Protein AF-A0A6J6K436-F1 (afdb_monomer_lite)

Secondary structure (DSSP, 8-state):
-HHHHHHHHHHHHHHHHHHHHHHHH-TT-HHHHHHHHHHHHHHHHHHHHHHHHHHHHHHHHHHTTTT----HHHHIIIIIHHHHHHHHHHHHHHIIIIIS-S----------PPPPHHHHHHHHHHHHHHHHHHHHHHHHHHHHHHH--S-HHHHHHHHHHHHHHHHHHHHHHHHHHHHS--SS-S-TTHHHHHHHHHHHHHHHHHHHHHHHHHHHHHHHHHHHHHTTEEEPPPPTT-SSS--PPPEEEPPPPHHHIIIIIHHHHHHHHHHHHHHHHHHHHHH-----S-S--

pLDDT: mean 78.24, std 15.48, range [33.84, 97.69]

Structure (mmCIF, N/CA/C/O backbone):
data_AF-A0A6J6K436-F1
#
_entry.id   AF-A0A6J6K436-F1
#
loop_
_atom_site.group_PDB
_atom_site.id
_atom_site.type_symbol
_atom_site.label_atom_id
_atom_site.label_alt_id
_atom_site.label_comp_id
_atom_site.label_asym_id
_atom_site.label_entity_id
_atom_site.label_seq_id
_atom_site.pdbx_PDB_ins_code
_atom_site.Cartn_x
_atom_site.Cartn_y
_atom_site.Cartn_z
_atom_site.occupancy
_atom_site.B_iso_or_equiv
_atom_site.auth_seq_id
_atom_site.auth_comp_id
_atom_site.auth_asym_id
_atom_site.auth_atom_id
_atom_site.pdbx_PDB_model_num
ATOM 1 N N . MET A 1 1 ? 8.847 14.853 3.306 1.00 78.81 1 MET A N 1
ATOM 2 C CA . MET A 1 1 ? 8.588 14.246 4.636 1.00 78.81 1 MET A CA 1
ATOM 3 C C . MET A 1 1 ? 7.866 15.152 5.612 1.00 78.81 1 MET A C 1
ATOM 5 O O . MET A 1 1 ? 6.829 14.739 6.109 1.00 78.81 1 MET A O 1
ATOM 9 N N . ILE A 1 2 ? 8.361 16.366 5.870 1.00 86.38 2 ILE A N 1
ATOM 10 C CA . ILE A 1 2 ? 7.823 17.246 6.924 1.00 86.38 2 ILE A CA 1
ATOM 11 C C . ILE A 1 2 ? 6.313 17.497 6.776 1.00 86.38 2 ILE A C 1
ATOM 13 O O . ILE A 1 2 ? 5.582 17.342 7.746 1.00 86.38 2 ILE A O 1
ATOM 17 N N . GLY A 1 3 ? 5.822 17.781 5.563 1.00 87.50 3 GLY A N 1
ATOM 18 C CA . GLY A 1 3 ? 4.385 17.990 5.330 1.00 87.50 3 GLY A CA 1
ATOM 19 C C . GLY A 1 3 ? 3.515 16.760 5.632 1.00 87.50 3 GLY A C 1
ATOM 20 O O . GLY A 1 3 ? 2.456 16.891 6.239 1.00 87.50 3 GLY A O 1
ATOM 21 N N . ILE A 1 4 ? 3.989 15.559 5.281 1.00 87.88 4 ILE A N 1
ATOM 22 C CA . ILE A 1 4 ? 3.292 14.295 5.581 1.00 87.88 4 ILE A CA 1
ATOM 23 C C . ILE A 1 4 ? 3.262 14.060 7.095 1.00 87.88 4 ILE A C 1
ATOM 25 O O . ILE A 1 4 ? 2.215 13.723 7.643 1.00 87.88 4 ILE A O 1
ATOM 29 N N . ALA A 1 5 ? 4.388 14.292 7.777 1.00 86.88 5 ALA A N 1
ATOM 30 C CA . ALA A 1 5 ? 4.482 14.177 9.229 1.00 86.88 5 ALA A CA 1
ATOM 31 C C . ALA A 1 5 ? 3.538 15.150 9.940 1.00 86.88 5 ALA A C 1
ATOM 33 O O . ALA A 1 5 ? 2.745 14.728 10.778 1.00 86.88 5 ALA A O 1
ATOM 34 N N . ALA A 1 6 ? 3.564 16.428 9.556 1.00 90.31 6 ALA A N 1
ATOM 35 C CA . ALA A 1 6 ? 2.679 17.445 10.105 1.00 90.31 6 ALA A CA 1
ATOM 36 C C . ALA A 1 6 ? 1.205 17.071 9.894 1.00 90.31 6 ALA A C 1
ATOM 38 O O . ALA A 1 6 ? 0.446 17.011 10.858 1.00 90.31 6 ALA A O 1
ATOM 39 N N . GLY A 1 7 ? 0.807 16.734 8.663 1.00 89.25 7 GLY A N 1
ATOM 40 C CA . GLY A 1 7 ? -0.572 16.354 8.347 1.00 89.25 7 GLY A CA 1
ATOM 41 C C . GLY A 1 7 ? -1.057 15.127 9.126 1.00 89.25 7 GLY A C 1
ATOM 42 O O . GLY A 1 7 ? -2.169 15.135 9.661 1.00 89.25 7 GLY A O 1
ATOM 43 N N . ALA A 1 8 ? -0.219 14.094 9.252 1.00 87.88 8 ALA A N 1
ATOM 44 C CA . ALA A 1 8 ? -0.555 12.885 10.001 1.00 87.88 8 ALA A CA 1
ATOM 45 C C . ALA A 1 8 ? -0.671 13.152 11.512 1.00 87.88 8 ALA A C 1
ATOM 47 O O . ALA A 1 8 ? -1.621 12.689 12.146 1.00 87.88 8 ALA A O 1
ATOM 48 N N . ILE A 1 9 ? 0.245 13.941 12.084 1.00 89.94 9 ILE A N 1
ATOM 49 C CA . ILE A 1 9 ? 0.220 14.314 13.504 1.00 89.94 9 ILE A CA 1
ATOM 50 C C . ILE A 1 9 ? -0.999 15.187 13.806 1.00 89.94 9 ILE A C 1
ATOM 52 O O . ILE A 1 9 ? -1.735 14.885 14.742 1.00 89.94 9 ILE A O 1
ATOM 56 N N . PHE A 1 10 ? -1.274 16.223 13.010 1.00 92.25 10 PHE A N 1
ATOM 57 C CA . PHE A 1 10 ? -2.455 17.066 13.219 1.00 92.25 10 PHE A CA 1
ATOM 58 C C . PHE A 1 10 ? -3.757 16.277 13.077 1.00 92.25 10 PHE A C 1
ATOM 60 O O . PHE A 1 10 ? -4.673 16.471 13.875 1.00 92.25 10 PHE A O 1
ATOM 67 N N . SER A 1 11 ? -3.823 15.331 12.136 1.00 90.81 11 SER A N 1
ATOM 68 C CA . SER A 1 11 ? -4.974 14.429 12.009 1.00 90.81 11 SER A CA 1
ATOM 69 C C . SER A 1 11 ? -5.143 13.537 13.243 1.00 90.81 11 SER A C 1
ATOM 71 O O . SER A 1 11 ? -6.264 13.361 13.717 1.00 90.81 11 SER A O 1
ATOM 73 N N . LEU A 1 12 ? -4.045 13.027 13.813 1.00 88.62 12 LEU A N 1
ATOM 74 C CA . LEU A 1 12 ? -4.057 12.251 15.057 1.00 88.62 12 LEU A CA 1
ATOM 75 C C . LEU A 1 12 ? -4.514 13.101 16.255 1.00 88.62 12 LEU A C 1
ATOM 77 O O . LEU A 1 12 ? -5.329 12.650 17.060 1.00 88.62 12 LEU A O 1
ATOM 81 N N . VAL A 1 13 ? -4.032 14.342 16.372 1.00 89.81 13 VAL A N 1
ATOM 82 C CA . VAL A 1 13 ? -4.486 15.276 17.417 1.00 89.81 13 VAL A CA 1
ATOM 83 C C . VAL A 1 13 ? -5.976 15.575 17.255 1.00 89.81 13 VAL A C 1
ATOM 85 O O . VAL A 1 13 ? -6.732 15.446 18.217 1.00 89.81 13 VAL A O 1
ATOM 88 N N . GLY A 1 14 ? -6.424 15.891 16.038 1.00 88.38 14 GLY A N 1
ATOM 89 C CA . GLY A 1 14 ? -7.837 16.110 15.728 1.00 88.38 14 GLY A CA 1
ATOM 90 C C . GLY A 1 14 ? -8.704 14.895 16.061 1.00 88.38 14 GLY A C 1
ATOM 91 O O . GLY A 1 14 ? -9.792 15.043 16.612 1.00 88.38 14 GLY A O 1
ATOM 92 N N . GLN A 1 15 ? -8.198 13.684 15.818 1.00 89.38 15 GLN A N 1
ATOM 93 C CA . GLN A 1 15 ? -8.876 12.439 16.177 1.00 89.38 15 GLN A CA 1
ATOM 94 C C . GLN A 1 15 ? -9.044 12.312 17.695 1.00 89.38 15 GLN A C 1
ATOM 96 O O . GLN A 1 15 ? -10.142 12.008 18.160 1.00 89.38 15 GLN A O 1
ATOM 101 N N . ARG A 1 16 ? -7.994 12.590 18.477 1.00 87.12 16 ARG A N 1
ATOM 102 C CA . ARG A 1 16 ? -8.051 12.560 19.950 1.00 87.12 16 ARG A CA 1
ATOM 103 C C . ARG A 1 16 ? -9.039 13.584 20.508 1.00 87.12 16 ARG A C 1
ATOM 105 O O . ARG A 1 16 ? -9.838 13.248 21.379 1.00 87.12 16 ARG A O 1
ATOM 112 N N . LEU A 1 17 ? -9.036 14.803 19.969 1.00 87.38 17 LEU A N 1
ATOM 113 C CA . LEU A 1 17 ? -9.991 15.850 20.349 1.00 87.38 17 LEU A CA 1
ATOM 114 C C . LEU A 1 17 ? -11.432 15.455 20.002 1.00 87.38 17 LEU A C 1
ATOM 116 O O . LEU A 1 17 ? -12.335 15.609 20.823 1.00 87.38 17 LEU A O 1
ATOM 120 N N . ALA A 1 18 ? -11.651 14.876 18.819 1.00 85.88 18 ALA A N 1
ATOM 121 C CA . ALA A 1 18 ? -12.966 14.401 18.407 1.00 85.88 18 ALA A CA 1
ATOM 122 C C . ALA A 1 18 ? -13.481 13.275 19.318 1.00 85.88 18 ALA A C 1
ATOM 124 O O . ALA A 1 18 ? -14.657 13.281 19.679 1.00 85.88 18 ALA A O 1
ATOM 125 N N . ILE A 1 19 ? -12.616 12.342 19.733 1.00 83.31 19 ILE A N 1
ATOM 126 C CA . ILE A 1 19 ? -12.962 11.287 20.700 1.00 83.31 19 ILE A CA 1
ATOM 127 C C . ILE A 1 19 ? -13.390 11.906 22.029 1.00 83.31 19 ILE A C 1
ATOM 129 O O . ILE A 1 19 ? -14.484 11.605 22.504 1.00 83.31 19 ILE A O 1
ATOM 133 N N . ARG A 1 20 ? -12.584 12.820 22.580 1.00 84.69 20 ARG A N 1
ATOM 134 C CA . ARG A 1 20 ? -12.916 13.535 23.819 1.00 84.69 20 ARG A CA 1
ATOM 135 C C . ARG A 1 20 ? -14.281 14.220 23.723 1.00 84.69 20 ARG A C 1
ATOM 137 O O . ARG A 1 20 ? -15.126 14.022 24.589 1.00 84.69 20 ARG A O 1
ATOM 144 N N . SER A 1 21 ? -14.554 14.894 22.606 1.00 83.44 21 SER A N 1
ATOM 145 C CA . SER A 1 21 ? -15.857 15.527 22.373 1.00 83.44 21 SER A CA 1
ATOM 146 C C . SER A 1 21 ? -17.023 14.530 22.305 1.00 83.44 21 SER A C 1
ATOM 148 O O . SER A 1 21 ? -18.146 14.887 22.644 1.00 83.44 21 SER A O 1
ATOM 150 N N . ARG A 1 22 ? -16.804 13.273 21.879 1.00 81.69 22 ARG A N 1
ATOM 151 C CA . ARG A 1 22 ? -17.860 12.241 21.891 1.00 81.69 22 ARG A CA 1
ATOM 152 C C . ARG A 1 22 ? -18.171 11.754 23.299 1.00 81.69 22 ARG A C 1
ATOM 154 O O . ARG A 1 22 ? -19.330 11.449 23.559 1.00 81.69 22 ARG A O 1
ATOM 161 N N . HIS A 1 23 ? -17.166 11.684 24.169 1.00 80.88 23 HIS A N 1
ATOM 162 C CA . HIS A 1 23 ? -17.377 11.368 25.580 1.00 80.88 23 HIS A CA 1
ATOM 163 C C . HIS A 1 23 ? -18.125 12.499 26.293 1.00 80.88 23 HIS A C 1
ATOM 165 O O . HIS A 1 23 ? -19.049 12.223 27.048 1.00 80.88 23 HIS A O 1
ATOM 171 N N . GLU A 1 24 ? -17.785 13.756 25.999 1.00 84.25 24 GLU A N 1
ATOM 172 C CA . GLU A 1 24 ? -18.401 14.930 26.635 1.00 84.25 24 GLU A CA 1
ATOM 173 C C . GLU A 1 24 ? -19.827 15.223 26.116 1.00 84.25 24 GLU A C 1
ATOM 175 O O . GLU A 1 24 ? -20.714 15.534 26.903 1.00 84.25 24 GLU A O 1
ATOM 180 N N . LEU A 1 25 ? -20.081 15.101 24.805 1.00 81.62 25 LEU A N 1
ATOM 181 C CA . LEU A 1 25 ? -21.366 15.463 24.169 1.00 81.62 25 LEU A CA 1
ATOM 182 C C . LEU A 1 25 ? -22.327 14.274 23.967 1.00 81.62 25 LEU A C 1
ATOM 184 O O . LEU A 1 25 ? -23.448 14.453 23.488 1.00 81.62 25 LEU A O 1
ATOM 188 N N . GLY A 1 26 ? -21.883 13.053 24.269 1.00 75.75 26 GLY A N 1
ATOM 189 C CA . GLY A 1 26 ? -22.648 11.818 24.088 1.00 75.75 26 GLY A CA 1
ATOM 190 C C . GLY A 1 26 ? -22.643 11.240 22.660 1.00 75.75 26 GLY A C 1
ATOM 191 O O . GLY A 1 26 ? -22.437 11.918 21.646 1.00 75.75 26 GLY A O 1
ATOM 192 N N . GLU A 1 27 ? -22.913 9.932 22.555 1.00 71.31 27 GLU A N 1
ATOM 193 C CA . GLU A 1 27 ? -22.795 9.156 21.305 1.00 71.31 27 GLU A CA 1
ATOM 194 C C . GLU A 1 27 ? -23.821 9.521 20.212 1.00 71.31 27 GLU A C 1
ATOM 196 O O . GLU A 1 27 ? -23.623 9.224 19.019 1.00 71.31 27 GLU A O 1
ATOM 201 N N . GLY A 1 28 ? -24.913 10.182 20.594 1.00 76.06 28 GLY A N 1
ATOM 202 C CA . GLY A 1 28 ? -25.954 10.664 19.686 1.00 76.06 28 GLY A CA 1
ATOM 203 C C . GLY A 1 28 ? -25.576 11.941 18.930 1.00 76.06 28 GLY A C 1
ATOM 204 O O . GLY A 1 28 ? -26.162 12.223 17.884 1.00 76.06 28 GLY A O 1
ATOM 205 N N . HIS A 1 29 ? -24.573 12.691 19.400 1.00 83.94 29 HIS A N 1
ATOM 206 C CA . HIS A 1 29 ? -24.255 14.006 18.850 1.00 83.94 29 HIS A CA 1
ATOM 207 C C . HIS A 1 29 ? -23.686 13.903 17.421 1.00 83.94 29 HIS A C 1
ATOM 209 O O . HIS A 1 29 ? -22.661 13.256 17.164 1.00 83.94 29 HIS A O 1
ATOM 215 N N . LYS A 1 30 ? -24.385 14.520 16.456 1.00 86.69 30 LYS A N 1
ATOM 216 C CA . LYS A 1 30 ? -24.099 14.383 15.015 1.00 86.69 30 LYS A CA 1
ATOM 217 C C . LYS A 1 30 ? -22.768 15.025 14.624 1.00 86.69 30 LYS A C 1
ATOM 219 O O . LYS A 1 30 ? -22.005 14.421 13.872 1.00 86.69 30 LYS A O 1
ATOM 224 N N . LEU A 1 31 ? -22.461 16.201 15.173 1.00 85.69 31 LEU A N 1
ATOM 225 C CA . LEU A 1 31 ? -21.228 16.928 14.858 1.00 85.69 31 LEU A CA 1
ATOM 226 C C . LEU A 1 31 ? -19.986 16.188 15.372 1.00 85.69 31 LEU A C 1
ATOM 228 O O . LEU A 1 31 ? -19.017 16.039 14.636 1.00 85.69 31 LEU A O 1
ATOM 232 N N . SER A 1 32 ? -20.040 15.636 16.590 1.00 83.00 32 SER A N 1
ATOM 233 C CA . SER A 1 32 ? -18.911 14.885 17.164 1.00 83.00 32 SER A CA 1
ATOM 234 C C . SER A 1 32 ? -18.654 13.583 16.392 1.00 83.00 32 SER A C 1
ATOM 236 O O . SER A 1 32 ? -17.511 13.176 16.186 1.00 83.00 32 SER A O 1
ATOM 238 N N . ARG A 1 33 ? -19.720 12.955 15.868 1.00 82.81 33 ARG A N 1
ATOM 239 C CA . ARG A 1 33 ? -19.620 11.811 14.947 1.00 82.81 33 ARG A CA 1
ATOM 240 C C . ARG A 1 33 ? -18.933 12.185 13.637 1.00 82.81 33 ARG A C 1
ATOM 242 O O . ARG A 1 33 ? -18.080 11.434 13.168 1.00 82.81 33 ARG A O 1
ATOM 249 N N . ALA A 1 34 ? -19.342 13.299 13.034 1.00 86.81 34 ALA A N 1
ATOM 250 C CA . ALA A 1 34 ? -18.788 13.775 11.773 1.00 86.81 34 ALA A CA 1
ATOM 251 C C . ALA A 1 34 ? -17.308 14.149 11.930 1.00 86.81 34 ALA A C 1
ATOM 253 O O . ALA A 1 34 ? -16.483 13.664 11.159 1.00 86.81 34 ALA A O 1
ATOM 254 N N . ALA A 1 35 ? -16.965 14.895 12.985 1.00 87.31 35 ALA A N 1
ATOM 255 C CA . ALA A 1 35 ? -15.590 15.260 13.319 1.00 87.31 35 ALA A CA 1
ATOM 256 C C . ALA A 1 35 ? -14.694 14.025 13.494 1.00 87.31 35 ALA A C 1
ATOM 258 O O . ALA A 1 35 ? -13.613 13.962 12.915 1.00 87.31 35 ALA A O 1
ATOM 259 N N . LEU A 1 36 ? -15.168 12.995 14.207 1.00 86.00 36 LEU A N 1
ATOM 260 C CA . LEU A 1 36 ? -14.415 11.750 14.376 1.00 86.00 36 LEU A CA 1
ATOM 261 C C . LEU A 1 36 ? -14.189 11.018 13.046 1.00 86.00 36 LEU A C 1
ATOM 263 O O . LEU A 1 36 ? -13.093 10.526 12.790 1.00 86.00 36 LEU A O 1
ATOM 267 N N . ARG A 1 37 ? -15.211 10.934 12.185 1.00 86.81 37 ARG A N 1
ATOM 268 C CA . ARG A 1 37 ? -15.077 10.305 10.859 1.00 86.81 37 ARG A CA 1
ATOM 269 C C . ARG A 1 37 ? -14.095 11.065 9.972 1.00 86.81 37 ARG A C 1
ATOM 271 O O . ARG A 1 37 ? -13.284 10.430 9.307 1.00 86.81 37 ARG A O 1
ATOM 278 N N . PHE A 1 38 ? -14.150 12.392 9.996 1.00 88.69 38 PHE A N 1
ATOM 279 C CA . PHE A 1 38 ? -13.246 13.242 9.229 1.00 88.69 38 PHE A CA 1
ATOM 280 C C . PHE A 1 38 ? -11.802 13.134 9.726 1.00 88.69 38 PHE A C 1
ATOM 282 O O . PHE A 1 38 ? -10.889 12.943 8.930 1.00 88.69 38 PHE A O 1
ATOM 289 N N . ALA A 1 39 ? -11.587 13.146 11.042 1.00 89.06 39 ALA A N 1
ATOM 290 C CA . ALA A 1 39 ? -10.261 12.949 11.614 1.00 89.06 39 ALA A CA 1
ATOM 291 C C . ALA A 1 39 ? -9.699 11.550 11.310 1.00 89.06 39 ALA A C 1
ATOM 293 O O . ALA A 1 39 ? -8.535 11.423 10.938 1.00 89.06 39 ALA A O 1
ATOM 294 N N . ASN A 1 40 ? -10.533 10.503 11.380 1.00 86.19 40 ASN A N 1
ATOM 295 C CA . ASN A 1 40 ? -10.144 9.155 10.952 1.00 86.19 40 ASN A CA 1
ATOM 296 C C . ASN A 1 40 ? -9.727 9.130 9.476 1.00 86.19 40 ASN A C 1
ATOM 298 O O . ASN A 1 40 ? -8.727 8.500 9.144 1.00 86.19 40 ASN A O 1
ATOM 302 N N . LEU A 1 41 ? -10.470 9.812 8.600 1.00 88.19 41 LEU A N 1
ATOM 303 C CA . LEU A 1 41 ? -10.110 9.940 7.189 1.00 88.19 41 LEU A CA 1
ATOM 304 C C . LEU A 1 41 ? -8.758 10.646 7.026 1.00 88.19 41 LEU A C 1
ATOM 306 O O . LEU A 1 41 ? -7.907 10.144 6.300 1.00 88.19 41 LEU A O 1
ATOM 310 N N . GLY A 1 42 ? -8.528 11.753 7.738 1.00 89.06 42 GLY A N 1
ATOM 311 C CA . GLY A 1 42 ? -7.248 12.467 7.727 1.00 89.06 42 GLY A CA 1
ATOM 312 C C . GLY A 1 42 ? -6.073 11.582 8.152 1.00 89.06 42 GLY A C 1
ATOM 313 O O . GLY A 1 42 ? -5.043 11.557 7.479 1.00 89.06 42 GLY A O 1
ATOM 314 N N . VAL A 1 43 ? -6.250 10.774 9.204 1.00 88.94 43 VAL A N 1
ATOM 315 C CA . VAL A 1 43 ? -5.246 9.788 9.637 1.00 88.94 43 VAL A CA 1
ATOM 316 C C . VAL A 1 43 ? -4.970 8.770 8.530 1.00 88.94 43 VAL A C 1
ATOM 318 O O . VAL A 1 43 ? -3.811 8.512 8.218 1.00 88.94 43 VAL A O 1
ATOM 321 N N . VAL A 1 44 ? -6.012 8.218 7.902 1.00 88.56 44 VAL A N 1
ATOM 322 C CA . VAL A 1 44 ? -5.863 7.250 6.801 1.00 88.56 44 VAL A CA 1
ATOM 323 C C . VAL A 1 44 ? -5.127 7.869 5.612 1.00 88.56 44 VAL A C 1
ATOM 325 O O . VAL A 1 44 ? -4.205 7.250 5.088 1.00 88.56 44 VAL A O 1
ATOM 328 N N . ILE A 1 45 ? -5.470 9.098 5.218 1.00 89.69 45 ILE A N 1
ATOM 329 C CA . ILE A 1 45 ? -4.783 9.822 4.137 1.00 89.69 45 ILE A CA 1
ATOM 330 C C . ILE A 1 45 ? -3.307 10.040 4.489 1.00 89.69 45 ILE A C 1
ATOM 332 O O . ILE A 1 45 ? -2.438 9.795 3.654 1.00 89.69 45 ILE A O 1
ATOM 336 N N . GLY A 1 46 ? -3.008 10.439 5.728 1.00 88.75 46 GLY A N 1
ATOM 337 C CA . GLY A 1 46 ? -1.634 10.587 6.210 1.00 88.75 46 GLY A CA 1
ATOM 338 C C . GLY A 1 46 ? -0.841 9.278 6.151 1.00 88.75 46 GLY A C 1
ATOM 339 O O . GLY A 1 46 ? 0.311 9.279 5.717 1.00 88.75 46 GLY A O 1
ATOM 340 N N . LEU A 1 47 ? -1.464 8.154 6.519 1.00 90.12 47 LEU A N 1
ATOM 341 C CA . LEU A 1 47 ? -0.857 6.823 6.424 1.00 90.12 47 LEU A CA 1
ATOM 342 C C . LEU A 1 47 ? -0.589 6.413 4.972 1.00 90.12 47 LEU A C 1
ATOM 344 O O . LEU A 1 47 ? 0.503 5.928 4.681 1.00 90.12 47 LEU A O 1
ATOM 348 N N . ILE A 1 48 ? -1.537 6.649 4.058 1.00 88.81 48 ILE A N 1
ATOM 349 C CA . ILE A 1 48 ? -1.349 6.397 2.620 1.00 88.81 48 ILE A CA 1
ATOM 350 C C . ILE A 1 48 ? -0.184 7.237 2.089 1.00 88.81 48 ILE A C 1
ATOM 352 O O . ILE A 1 48 ? 0.724 6.698 1.463 1.00 88.81 48 ILE A O 1
ATOM 356 N N . ALA A 1 49 ? -0.170 8.543 2.369 1.00 88.75 49 ALA A N 1
ATOM 357 C CA . ALA A 1 49 ? 0.883 9.443 1.905 1.00 88.75 49 ALA A CA 1
ATOM 358 C C . ALA A 1 49 ? 2.266 9.044 2.449 1.00 88.75 49 ALA A C 1
ATOM 360 O O . ALA A 1 49 ? 3.250 9.052 1.708 1.00 88.75 49 ALA A O 1
ATOM 361 N N . GLY A 1 50 ? 2.344 8.652 3.725 1.00 87.31 50 GLY A N 1
ATOM 362 C CA . GLY A 1 50 ? 3.572 8.143 4.339 1.00 87.31 50 GLY A CA 1
ATOM 363 C C . GLY A 1 50 ? 4.062 6.847 3.697 1.00 87.31 50 GLY A C 1
ATOM 364 O O . GLY A 1 50 ? 5.244 6.744 3.366 1.00 87.31 50 GLY A O 1
ATOM 365 N N . ALA A 1 51 ? 3.160 5.891 3.462 1.00 87.62 51 ALA A N 1
ATOM 366 C CA . ALA A 1 51 ? 3.488 4.626 2.810 1.00 87.62 51 ALA A CA 1
ATOM 367 C C . ALA A 1 51 ? 3.976 4.832 1.366 1.00 87.62 51 ALA A C 1
ATOM 369 O O . ALA A 1 51 ? 5.010 4.286 0.984 1.00 87.62 51 ALA A O 1
ATOM 370 N N . LEU A 1 52 ? 3.286 5.673 0.589 1.00 87.62 52 LEU A N 1
ATOM 371 C CA . LEU A 1 52 ? 3.682 6.016 -0.780 1.00 87.62 52 LEU A CA 1
ATOM 372 C C . LEU A 1 52 ? 5.041 6.700 -0.831 1.00 87.62 52 LEU A C 1
ATOM 374 O O . LEU A 1 52 ? 5.853 6.376 -1.691 1.00 87.62 52 LEU A O 1
ATOM 378 N N . PHE A 1 53 ? 5.319 7.614 0.100 1.00 88.06 53 PHE A N 1
ATOM 379 C CA . PHE A 1 53 ? 6.634 8.233 0.166 1.00 88.06 53 PHE A CA 1
ATOM 380 C C . PHE A 1 53 ? 7.725 7.201 0.467 1.00 88.06 53 PHE A C 1
ATOM 382 O O . PHE A 1 53 ? 8.746 7.194 -0.216 1.00 88.06 53 PHE A O 1
ATOM 389 N N . ALA A 1 54 ? 7.527 6.331 1.463 1.00 84.81 54 ALA A N 1
ATOM 390 C CA . ALA A 1 54 ? 8.520 5.321 1.827 1.00 84.81 54 ALA A CA 1
ATOM 391 C C . ALA A 1 54 ? 8.823 4.384 0.646 1.00 84.81 54 ALA A C 1
ATOM 393 O O . ALA A 1 54 ? 9.987 4.162 0.316 1.00 84.81 54 ALA A O 1
ATOM 394 N N . ILE A 1 55 ? 7.779 3.904 -0.035 1.00 81.19 55 ILE A N 1
ATOM 395 C CA . ILE A 1 55 ? 7.908 3.019 -1.198 1.00 81.19 55 ILE A C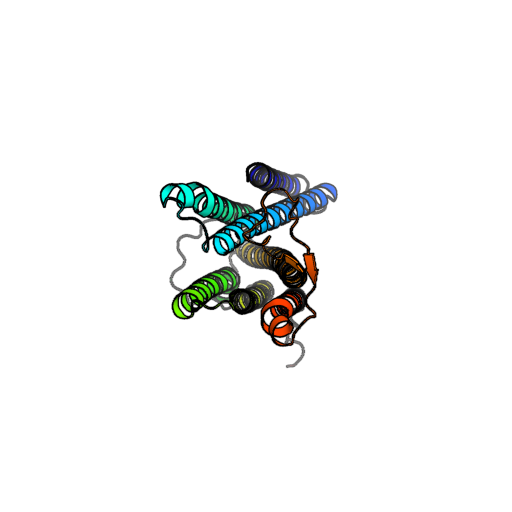A 1
ATOM 396 C C . ILE A 1 55 ? 8.521 3.751 -2.387 1.00 81.19 55 ILE A C 1
ATOM 398 O O . ILE A 1 55 ? 9.407 3.203 -3.029 1.00 81.19 55 ILE A O 1
ATOM 402 N N . GLY A 1 56 ? 8.117 4.992 -2.661 1.00 81.75 56 GLY A N 1
ATOM 403 C CA . GLY A 1 56 ? 8.697 5.793 -3.739 1.00 81.75 56 GLY A CA 1
ATOM 404 C C . GLY A 1 56 ? 10.198 6.024 -3.551 1.00 81.75 56 GLY A C 1
ATOM 405 O O . GLY A 1 56 ? 10.963 5.870 -4.497 1.00 81.75 56 GLY A O 1
ATOM 406 N N . ASN A 1 57 ? 10.641 6.308 -2.320 1.00 81.06 57 ASN A N 1
ATOM 407 C CA . ASN A 1 57 ? 12.070 6.436 -2.012 1.00 81.06 57 ASN A CA 1
ATOM 408 C C . ASN A 1 57 ? 12.798 5.093 -2.135 1.00 81.06 57 ASN A C 1
ATOM 410 O O . ASN A 1 57 ? 13.907 5.052 -2.659 1.00 81.06 57 ASN A O 1
ATOM 414 N N . PHE A 1 58 ? 12.174 3.996 -1.697 1.00 75.12 58 PHE A N 1
ATOM 415 C CA . PHE A 1 58 ? 12.741 2.658 -1.852 1.00 75.12 58 PHE A CA 1
ATOM 416 C C . PHE A 1 58 ? 12.901 2.272 -3.328 1.00 75.12 58 PHE A C 1
ATOM 418 O O . PHE A 1 58 ? 13.992 1.887 -3.734 1.00 75.12 58 PHE A O 1
ATOM 425 N N . LEU A 1 59 ? 11.847 2.412 -4.138 1.00 74.62 59 LEU A N 1
ATOM 426 C CA . LEU A 1 59 ? 11.859 2.100 -5.570 1.00 74.62 59 LEU A CA 1
ATOM 427 C C . LEU A 1 59 ? 12.852 2.979 -6.330 1.00 74.62 59 LEU A C 1
ATOM 429 O O . LEU A 1 59 ? 13.639 2.460 -7.116 1.00 74.62 59 LEU A O 1
ATOM 433 N N . GLY A 1 60 ? 12.859 4.288 -6.062 1.00 71.50 60 GLY A N 1
ATOM 434 C CA . GLY A 1 60 ? 13.800 5.218 -6.685 1.00 71.50 60 GLY A CA 1
ATOM 435 C C . GLY A 1 60 ? 15.252 4.882 -6.353 1.00 71.50 60 GLY A C 1
ATOM 436 O O . GLY A 1 60 ? 16.104 4.876 -7.238 1.00 71.50 60 GLY A O 1
ATOM 437 N N . ALA A 1 61 ? 15.536 4.527 -5.097 1.00 66.06 61 ALA A N 1
ATOM 438 C CA . ALA A 1 61 ? 16.860 4.061 -4.716 1.00 66.06 61 ALA A CA 1
ATOM 439 C C . ALA A 1 61 ? 17.229 2.759 -5.426 1.00 66.06 61 ALA A C 1
ATOM 441 O O . ALA A 1 61 ? 18.325 2.669 -5.967 1.00 66.06 61 ALA A O 1
ATOM 442 N N . PHE A 1 62 ? 16.309 1.790 -5.465 1.00 60.72 62 PHE A N 1
ATOM 443 C CA . PHE A 1 62 ? 16.499 0.491 -6.109 1.00 60.72 62 PHE A CA 1
ATOM 444 C C . PHE A 1 62 ? 16.830 0.625 -7.602 1.00 60.72 62 PHE A C 1
ATOM 446 O O . PHE A 1 62 ? 17.748 -0.028 -8.087 1.00 60.72 62 PHE A O 1
ATOM 453 N N . ASN A 1 63 ? 16.143 1.526 -8.309 1.00 62.50 63 ASN A N 1
ATOM 454 C CA . ASN A 1 63 ? 16.348 1.760 -9.741 1.00 62.50 63 ASN A CA 1
ATOM 455 C C . ASN A 1 63 ? 17.670 2.492 -10.054 1.00 62.50 63 ASN A C 1
ATOM 457 O O . ASN A 1 63 ? 18.221 2.338 -11.139 1.00 62.50 63 ASN A O 1
ATOM 461 N N . ASN A 1 64 ? 18.208 3.254 -9.094 1.00 57.94 64 ASN A N 1
ATOM 462 C CA . ASN A 1 64 ? 19.469 3.995 -9.229 1.00 57.94 64 ASN A CA 1
ATOM 463 C C . ASN A 1 64 ? 20.725 3.189 -8.831 1.00 57.94 64 ASN A C 1
ATOM 465 O O . ASN A 1 64 ? 21.842 3.690 -8.983 1.00 57.94 64 ASN A O 1
ATOM 469 N N . PHE A 1 65 ? 20.590 1.946 -8.346 1.00 50.56 65 PHE A N 1
ATOM 470 C CA . PHE A 1 65 ? 21.737 1.110 -7.941 1.00 50.56 65 PHE A CA 1
ATOM 471 C C . PHE A 1 65 ? 22.701 0.758 -9.087 1.00 50.56 65 PHE A C 1
ATOM 473 O O . PHE A 1 65 ? 23.821 0.321 -8.823 1.00 50.56 65 PHE A O 1
ATOM 480 N N . SER A 1 66 ? 22.293 0.938 -10.343 1.00 47.75 66 SER A N 1
ATOM 481 C CA . SER A 1 66 ? 23.027 0.489 -11.529 1.00 47.75 66 SER A CA 1
ATOM 482 C C . SER A 1 66 ? 24.077 1.475 -12.068 1.00 47.75 66 SER A C 1
ATOM 484 O O . SER A 1 66 ? 24.819 1.094 -12.970 1.00 47.75 66 SER A O 1
ATOM 486 N N . GLY A 1 67 ? 24.196 2.707 -11.542 1.00 49.50 67 GLY A N 1
ATOM 487 C CA . GLY A 1 67 ? 24.971 3.756 -12.238 1.00 49.50 67 GLY A CA 1
ATOM 488 C C . GLY A 1 67 ? 25.964 4.604 -11.438 1.00 49.50 67 GLY A C 1
ATOM 489 O O . GLY A 1 67 ? 26.903 5.131 -12.031 1.00 49.50 67 GLY A O 1
ATOM 490 N N . VAL A 1 68 ? 25.815 4.761 -10.118 1.00 51.69 68 VAL A N 1
ATOM 491 C CA . VAL A 1 68 ? 26.618 5.742 -9.360 1.00 51.69 68 VAL A CA 1
ATOM 492 C C . VAL A 1 68 ? 27.309 5.081 -8.171 1.00 51.69 68 VAL A C 1
ATOM 494 O O . VAL A 1 68 ? 26.664 4.509 -7.295 1.00 51.69 68 VAL A O 1
ATOM 497 N N . LYS A 1 69 ? 28.643 5.196 -8.109 1.00 52.47 69 LYS A N 1
ATOM 498 C CA . LYS A 1 69 ? 29.441 4.884 -6.911 1.00 52.47 69 LYS A CA 1
ATOM 499 C C . LYS A 1 69 ? 29.179 5.944 -5.830 1.00 52.47 69 LYS A C 1
ATOM 501 O O . LYS A 1 69 ? 30.048 6.755 -5.529 1.00 52.47 69 LYS A O 1
ATOM 506 N N . GLU A 1 70 ? 27.971 5.986 -5.275 1.00 59.00 70 GLU A N 1
ATOM 507 C CA . GLU A 1 70 ? 27.686 6.821 -4.107 1.00 59.00 70 GLU A CA 1
ATOM 508 C C . GLU A 1 70 ? 28.403 6.266 -2.872 1.00 59.00 70 GLU A C 1
ATOM 510 O O . GLU A 1 70 ? 28.442 5.054 -2.634 1.00 59.00 70 GLU A O 1
ATOM 515 N N . SER A 1 71 ? 28.956 7.166 -2.057 1.00 73.94 71 SER A N 1
ATOM 516 C CA . SER A 1 71 ? 29.544 6.796 -0.773 1.00 73.94 71 SER A CA 1
ATOM 517 C C . SER A 1 71 ? 28.473 6.209 0.157 1.00 73.94 71 SER A C 1
ATOM 519 O O . SER A 1 71 ? 27.321 6.651 0.175 1.00 73.94 71 SER A O 1
ATOM 521 N N . LEU A 1 72 ? 28.853 5.211 0.965 1.00 69.31 72 LEU A N 1
ATOM 522 C CA . LEU A 1 72 ? 27.948 4.534 1.906 1.00 69.31 72 LEU A CA 1
ATOM 523 C C . LEU A 1 72 ? 27.212 5.533 2.823 1.00 69.31 72 LEU A C 1
ATOM 525 O O . LEU A 1 72 ? 26.031 5.360 3.115 1.00 69.31 72 LEU A O 1
ATOM 529 N N . GLY A 1 73 ? 27.906 6.602 3.233 1.00 74.88 73 GLY A N 1
ATOM 530 C CA . GLY A 1 73 ? 27.349 7.672 4.061 1.00 74.88 73 GLY A CA 1
ATOM 531 C C . GLY A 1 73 ? 26.243 8.472 3.368 1.00 74.88 73 GLY A C 1
ATOM 532 O O . GLY A 1 73 ? 25.213 8.734 3.985 1.00 74.88 73 GLY A O 1
ATOM 533 N N . MET A 1 74 ? 26.398 8.801 2.079 1.00 74.38 74 MET A N 1
ATOM 534 C CA . MET A 1 74 ? 25.341 9.492 1.328 1.00 74.38 74 MET A CA 1
ATOM 535 C C . MET A 1 74 ? 24.116 8.601 1.125 1.00 74.38 74 MET A C 1
ATOM 537 O O . MET A 1 74 ? 22.996 9.066 1.311 1.00 74.38 74 MET A O 1
ATOM 541 N N . ARG A 1 75 ? 24.301 7.299 0.877 1.00 71.38 75 ARG A N 1
ATOM 542 C CA . ARG A 1 75 ? 23.181 6.342 0.806 1.00 71.38 75 ARG A CA 1
ATOM 543 C C . ARG A 1 75 ? 22.430 6.214 2.133 1.00 71.38 75 ARG A C 1
ATOM 545 O O . ARG A 1 75 ? 21.201 6.147 2.143 1.00 71.38 75 ARG A O 1
ATOM 552 N N . LEU A 1 76 ? 23.148 6.203 3.258 1.00 77.31 76 LEU A N 1
ATOM 553 C CA . LEU A 1 76 ? 22.556 6.210 4.602 1.00 77.31 76 LEU A CA 1
ATOM 554 C C . LEU A 1 76 ? 21.640 7.413 4.822 1.00 77.31 76 LEU A C 1
ATOM 556 O O . LEU A 1 76 ? 20.514 7.234 5.283 1.00 77.31 76 LEU A O 1
ATOM 560 N N . LEU A 1 77 ? 22.089 8.610 4.451 1.00 80.31 77 LEU A N 1
ATOM 561 C CA . LEU A 1 77 ? 21.334 9.844 4.669 1.00 80.31 77 LEU A CA 1
ATOM 562 C C . LEU A 1 77 ? 20.220 10.074 3.640 1.00 80.31 77 LEU A C 1
ATOM 564 O O . LEU A 1 77 ? 19.149 10.540 4.019 1.00 80.31 77 LEU A O 1
ATOM 568 N N . ASN A 1 78 ? 20.443 9.735 2.369 1.00 78.62 78 ASN A N 1
ATOM 569 C CA . ASN A 1 78 ? 19.508 10.051 1.283 1.00 78.62 78 ASN A CA 1
ATOM 570 C C . ASN A 1 78 ? 18.440 8.974 1.073 1.00 78.62 78 ASN A C 1
ATOM 572 O O . ASN A 1 78 ? 17.326 9.295 0.670 1.00 78.62 78 ASN A O 1
ATOM 576 N N . VAL A 1 79 ? 18.759 7.705 1.345 1.00 75.69 79 VAL A N 1
ATOM 577 C CA . VAL A 1 79 ? 17.859 6.575 1.068 1.00 75.69 79 VAL A CA 1
ATOM 578 C C . VAL A 1 79 ? 17.352 5.954 2.360 1.00 75.69 79 VAL A C 1
ATOM 580 O O . VAL A 1 79 ? 16.149 5.937 2.618 1.00 75.69 79 VAL A O 1
ATOM 583 N N . TYR A 1 80 ? 18.258 5.444 3.196 1.00 78.62 80 TYR A N 1
ATOM 584 C CA . TYR A 1 80 ? 17.853 4.626 4.340 1.00 78.62 80 TYR A CA 1
ATOM 585 C C . TYR A 1 80 ? 17.188 5.456 5.443 1.00 78.62 80 TYR A C 1
ATOM 587 O O . TYR A 1 80 ? 16.142 5.058 5.958 1.00 78.62 80 TYR A O 1
ATOM 595 N N . LEU A 1 81 ? 17.739 6.627 5.778 1.00 85.00 81 LEU A N 1
ATOM 596 C CA . LEU A 1 81 ? 17.204 7.486 6.834 1.00 85.00 81 LEU A CA 1
ATOM 597 C C . LEU A 1 81 ? 15.762 7.957 6.541 1.00 85.00 81 LEU A C 1
ATOM 599 O O . LEU A 1 81 ? 14.906 7.761 7.407 1.00 85.00 81 LEU A O 1
ATOM 603 N N . PRO A 1 82 ? 15.417 8.491 5.350 1.00 84.25 82 PRO A N 1
ATOM 604 C CA . PRO A 1 82 ? 14.041 8.875 5.041 1.00 84.25 82 PRO A CA 1
ATOM 605 C C . PRO A 1 82 ? 13.063 7.699 5.070 1.00 84.25 82 PRO A C 1
ATOM 607 O O . PRO A 1 82 ? 11.945 7.866 5.553 1.00 84.25 82 PRO A O 1
ATOM 610 N N . ILE A 1 83 ? 13.472 6.512 4.603 1.00 84.00 83 ILE A N 1
ATOM 611 C CA . ILE A 1 83 ? 12.630 5.305 4.621 1.00 84.00 83 ILE A CA 1
ATOM 612 C C . ILE A 1 83 ? 12.349 4.862 6.059 1.00 84.00 83 ILE A C 1
ATOM 614 O O . ILE A 1 83 ? 11.195 4.595 6.403 1.00 84.00 83 ILE A O 1
ATOM 618 N N . ILE A 1 84 ? 13.376 4.812 6.912 1.00 84.75 84 ILE A N 1
ATOM 619 C CA . ILE A 1 84 ? 13.231 4.427 8.323 1.00 84.75 84 ILE A CA 1
ATOM 620 C C . ILE A 1 84 ? 12.342 5.433 9.056 1.00 84.75 84 ILE A C 1
ATOM 622 O O . ILE A 1 84 ? 11.417 5.027 9.758 1.00 84.75 84 ILE A O 1
ATOM 626 N N . LEU A 1 85 ? 12.563 6.736 8.859 1.00 87.94 85 LEU A N 1
ATOM 627 C CA . LEU A 1 85 ? 11.747 7.785 9.478 1.00 87.94 85 LEU A CA 1
ATOM 628 C C . LEU A 1 85 ? 10.291 7.738 9.003 1.00 87.94 85 LEU A C 1
ATOM 630 O O . LEU A 1 85 ? 9.379 7.826 9.825 1.00 87.94 85 LEU A O 1
ATOM 634 N N . ALA A 1 86 ? 10.057 7.561 7.701 1.00 85.25 86 ALA A N 1
ATOM 635 C CA . ALA A 1 86 ? 8.713 7.439 7.141 1.00 85.25 86 ALA A CA 1
ATOM 636 C C . ALA A 1 86 ? 7.988 6.204 7.691 1.00 85.25 86 ALA A C 1
ATOM 638 O O . ALA A 1 86 ? 6.846 6.300 8.137 1.00 85.25 86 ALA A O 1
ATOM 639 N N . THR A 1 87 ? 8.667 5.057 7.715 1.00 84.69 87 THR A N 1
ATOM 640 C CA . THR A 1 87 ? 8.115 3.801 8.240 1.00 84.69 87 THR A CA 1
ATOM 641 C C . THR A 1 87 ? 7.818 3.923 9.731 1.00 84.69 87 THR A C 1
ATOM 643 O O . THR A 1 87 ? 6.726 3.572 10.173 1.00 84.69 87 THR A O 1
ATOM 646 N N . GLY A 1 88 ? 8.748 4.489 10.503 1.00 86.19 88 GLY A N 1
ATOM 647 C CA . GLY A 1 88 ? 8.571 4.752 11.928 1.00 86.19 88 GLY A CA 1
ATOM 648 C C . GLY A 1 88 ? 7.378 5.665 12.204 1.00 86.19 88 GLY A C 1
ATOM 649 O O . GLY A 1 88 ? 6.572 5.365 13.081 1.00 86.19 88 GLY A O 1
ATOM 650 N N . LEU A 1 89 ? 7.206 6.727 11.412 1.00 89.00 89 LEU A N 1
ATOM 651 C CA . LEU A 1 89 ? 6.045 7.615 11.488 1.00 89.00 89 LEU A CA 1
ATOM 652 C C . LEU A 1 89 ? 4.737 6.873 11.181 1.00 89.00 89 LEU A C 1
ATOM 654 O O . LEU A 1 89 ? 3.778 7.002 11.939 1.00 89.00 89 LEU A O 1
ATOM 658 N N . VAL A 1 90 ? 4.685 6.099 10.092 1.00 86.06 90 VAL A N 1
ATOM 659 C CA . VAL A 1 90 ? 3.492 5.327 9.698 1.00 86.06 90 VAL A CA 1
ATOM 660 C C . VAL A 1 90 ? 3.104 4.349 10.804 1.00 86.06 90 VAL A C 1
ATOM 662 O O . VAL A 1 90 ? 1.948 4.334 11.227 1.00 86.06 90 VAL A O 1
ATOM 665 N N . VAL A 1 91 ? 4.067 3.583 11.323 1.00 85.50 91 VAL A N 1
ATOM 666 C CA . VAL A 1 91 ? 3.846 2.642 12.430 1.00 85.50 91 VAL A CA 1
ATOM 667 C C . VAL A 1 91 ? 3.387 3.385 13.684 1.00 85.50 91 VAL A C 1
ATOM 669 O O . VAL A 1 91 ? 2.397 2.988 14.294 1.00 85.50 91 VAL A O 1
ATOM 672 N N . TYR A 1 92 ? 4.041 4.491 14.046 1.00 88.50 92 TYR A N 1
ATOM 673 C CA . TYR A 1 92 ? 3.662 5.303 15.203 1.00 88.50 92 TYR A CA 1
ATOM 674 C C . TYR A 1 92 ? 2.215 5.799 15.105 1.00 88.50 92 TYR A C 1
ATOM 676 O O . TYR A 1 92 ? 1.430 5.588 16.030 1.00 88.50 92 TYR A O 1
ATOM 684 N N . VAL A 1 93 ? 1.837 6.418 13.982 1.00 85.44 93 VAL A N 1
ATOM 685 C CA . VAL A 1 93 ? 0.488 6.964 13.768 1.00 85.44 93 VAL A CA 1
ATOM 686 C C . VAL A 1 93 ? -0.553 5.849 13.776 1.00 85.44 93 VAL A C 1
ATOM 688 O O . VAL A 1 93 ? -1.588 5.987 14.424 1.00 85.44 93 VAL A O 1
ATOM 691 N N . LEU A 1 94 ? -0.273 4.725 13.117 1.00 83.56 94 LEU A N 1
ATOM 692 C CA . LEU A 1 94 ? -1.164 3.567 13.071 1.00 83.56 94 LEU A CA 1
ATOM 693 C C . LEU A 1 94 ? -1.393 2.973 14.468 1.00 83.56 94 LEU A C 1
ATOM 695 O O . LEU A 1 94 ? -2.541 2.735 14.855 1.00 83.56 94 LEU A O 1
ATOM 699 N N . LEU A 1 95 ? -0.328 2.779 15.252 1.00 82.06 95 LEU A N 1
ATOM 700 C CA . LEU A 1 95 ? -0.442 2.263 16.615 1.00 82.06 95 LEU A CA 1
ATOM 701 C C . LEU A 1 95 ? -1.194 3.245 17.516 1.00 82.06 95 LEU A C 1
ATOM 703 O O . LEU A 1 95 ? -2.120 2.842 18.213 1.00 82.06 95 LEU A O 1
ATOM 707 N N . GLN A 1 96 ? -0.864 4.535 17.472 1.00 82.25 96 GLN A N 1
ATOM 708 C CA . GLN A 1 96 ? -1.527 5.552 18.293 1.00 82.25 96 GLN A CA 1
ATOM 709 C C . GLN A 1 96 ? -3.011 5.729 17.948 1.00 82.25 96 GLN A C 1
ATOM 711 O O . GLN A 1 96 ? -3.832 5.884 18.849 1.00 82.25 96 GLN A O 1
ATOM 716 N N . ALA A 1 97 ? -3.367 5.689 16.664 1.00 78.62 97 ALA A N 1
ATOM 717 C CA . ALA A 1 97 ? -4.737 5.914 16.208 1.00 78.62 97 ALA A CA 1
ATOM 718 C C . ALA A 1 97 ? -5.660 4.703 16.420 1.00 78.62 97 ALA A C 1
ATOM 720 O O . ALA A 1 97 ? -6.861 4.875 16.656 1.00 78.62 97 ALA A O 1
ATOM 721 N N . PHE A 1 98 ? -5.129 3.478 16.308 1.00 76.25 98 PHE A N 1
ATOM 722 C CA . PHE A 1 98 ? -5.957 2.265 16.229 1.00 76.25 98 PHE A CA 1
ATOM 723 C C . PHE A 1 98 ? -5.640 1.200 17.282 1.00 76.25 98 PHE A C 1
ATOM 725 O O . PHE A 1 98 ? -6.530 0.415 17.611 1.00 76.25 98 PHE A O 1
ATOM 732 N N . VAL A 1 99 ? -4.420 1.165 17.828 1.00 70.75 99 VAL A N 1
ATOM 733 C CA . VAL A 1 99 ? -4.000 0.157 18.819 1.00 70.75 99 VAL A CA 1
ATOM 734 C C . VAL A 1 99 ? -4.060 0.719 20.237 1.00 70.75 99 VAL A C 1
ATOM 736 O O . VAL A 1 99 ? -4.782 0.173 21.066 1.00 70.75 99 VAL A O 1
ATOM 739 N N . PHE A 1 100 ? -3.385 1.839 20.501 1.00 69.88 100 PHE A N 1
ATOM 740 C CA . PHE A 1 100 ? -3.315 2.491 21.816 1.00 69.88 100 PHE A CA 1
ATOM 741 C C . PHE A 1 100 ? -4.518 3.382 22.143 1.00 69.88 100 PHE A C 1
ATOM 743 O O . PHE A 1 100 ? -4.523 4.048 23.171 1.00 69.88 100 PHE A O 1
ATOM 750 N N . ARG A 1 101 ? -5.577 3.359 21.325 1.00 61.88 101 ARG A N 1
ATOM 751 C CA . ARG A 1 101 ? -6.877 4.005 21.598 1.00 61.88 101 ARG A CA 1
ATOM 752 C C . ARG A 1 101 ? -7.635 3.371 22.784 1.00 61.88 101 ARG A C 1
ATOM 754 O O . ARG A 1 101 ? -8.858 3.435 22.832 1.00 61.88 101 ARG A O 1
ATOM 761 N N . GLN A 1 102 ? -6.943 2.669 23.671 1.00 54.78 102 GLN A N 1
ATOM 762 C CA . GLN A 1 102 ? -7.520 1.865 24.735 1.00 54.78 102 GLN A CA 1
ATOM 763 C C . GLN A 1 102 ? -7.123 2.474 26.075 1.00 54.78 102 GLN A C 1
ATOM 765 O O . GLN A 1 102 ? -5.934 2.540 26.387 1.00 54.78 102 GLN A O 1
ATOM 770 N N . ASP A 1 103 ? -8.118 2.859 26.871 1.00 42.22 103 ASP A N 1
ATOM 771 C CA . ASP A 1 103 ? -7.962 2.991 28.316 1.00 42.22 103 ASP A CA 1
ATOM 772 C C . ASP A 1 103 ? -7.719 1.580 28.858 1.00 42.22 103 ASP A C 1
ATOM 774 O O . ASP A 1 103 ? -8.630 0.773 29.052 1.00 42.22 103 ASP A O 1
ATOM 778 N N . ALA A 1 104 ? -6.440 1.228 28.948 1.00 40.66 104 ALA A N 1
ATOM 779 C CA . ALA A 1 104 ? -6.000 -0.044 29.471 1.00 40.66 104 ALA A CA 1
ATOM 780 C C . ALA A 1 104 ? -6.134 -0.014 30.994 1.00 40.66 104 ALA A C 1
ATOM 782 O O . ALA A 1 104 ? -5.178 0.317 31.698 1.00 40.66 104 ALA A O 1
ATOM 783 N N . ASP A 1 105 ? -7.292 -0.426 31.504 1.00 39.81 105 ASP A N 1
ATOM 784 C CA . ASP A 1 105 ? -7.323 -1.050 32.820 1.00 39.81 105 ASP A CA 1
ATOM 785 C C . ASP A 1 105 ? -6.459 -2.309 32.728 1.00 39.81 105 ASP A C 1
ATOM 787 O O . ASP A 1 105 ? -6.796 -3.313 32.091 1.00 39.81 105 ASP A O 1
ATOM 791 N N . LYS A 1 106 ? -5.251 -2.187 33.276 1.00 40.28 106 LYS A N 1
ATOM 792 C CA . LYS A 1 106 ? -4.239 -3.233 33.302 1.00 40.28 106 LYS A CA 1
ATOM 793 C C . LYS A 1 106 ? -4.725 -4.375 34.193 1.00 40.28 106 LYS A C 1
ATOM 795 O O . LYS A 1 106 ? -4.460 -4.371 35.390 1.00 40.28 106 LYS A O 1
ATOM 800 N N . GLU A 1 107 ? -5.331 -5.408 33.618 1.00 44.47 107 GLU A N 1
ATOM 801 C CA . GLU A 1 107 ? -5.359 -6.723 34.270 1.00 44.47 107 GLU A CA 1
ATOM 802 C C . GLU A 1 107 ? -3.987 -7.392 34.098 1.00 44.47 107 GLU A C 1
ATOM 804 O O . GLU A 1 107 ? -3.767 -8.281 33.276 1.00 44.47 107 GLU A O 1
ATOM 809 N N . VAL A 1 108 ? -3.024 -6.914 34.888 1.00 41.56 108 VAL A N 1
ATOM 810 C CA . VAL A 1 108 ? -1.884 -7.728 35.309 1.00 41.56 108 VAL A CA 1
ATOM 811 C C . VAL A 1 108 ? -2.476 -8.777 36.251 1.00 41.56 108 VAL A C 1
ATOM 813 O O . VAL A 1 108 ? -3.169 -8.407 37.192 1.00 41.56 108 VAL A O 1
ATOM 816 N N . ASN A 1 109 ? -2.200 -10.059 35.999 1.00 40.81 109 ASN A N 1
ATOM 817 C CA . ASN A 1 109 ? -2.628 -11.240 36.773 1.00 40.81 109 ASN A CA 1
ATOM 818 C C . ASN A 1 109 ? -3.890 -11.968 36.267 1.00 40.81 109 ASN A C 1
ATOM 820 O O . ASN A 1 109 ? -4.883 -12.090 36.977 1.00 40.81 109 ASN A O 1
ATOM 824 N N . ALA A 1 110 ? -3.804 -12.582 35.084 1.00 45.91 110 ALA A N 1
ATOM 825 C CA . ALA A 1 110 ? -4.572 -13.796 34.798 1.00 45.91 110 ALA A CA 1
ATOM 826 C C . ALA A 1 110 ? -3.588 -14.967 34.596 1.00 45.91 110 ALA A C 1
ATOM 828 O O . ALA A 1 110 ? -2.592 -14.799 33.883 1.00 45.91 110 ALA A O 1
ATOM 829 N N . PRO A 1 111 ? -3.804 -16.136 35.233 1.00 41.59 111 PRO A N 1
ATOM 830 C CA . PRO A 1 111 ? -2.921 -17.291 35.086 1.00 41.59 111 PRO A CA 1
ATOM 831 C C . PRO A 1 111 ? -2.902 -17.763 33.625 1.00 41.59 111 PRO A C 1
ATOM 833 O O . PRO A 1 111 ? -3.812 -17.444 32.863 1.00 41.59 111 PRO A O 1
ATOM 836 N N . LYS A 1 112 ? -1.869 -18.529 33.233 1.00 44.81 112 LYS A N 1
ATOM 837 C CA . LYS A 1 112 ? -1.694 -19.144 31.899 1.00 44.81 112 LYS A CA 1
ATOM 838 C C . LYS A 1 112 ? -2.848 -20.106 31.564 1.00 44.81 112 LYS A C 1
ATOM 840 O O . LYS A 1 112 ? -2.684 -21.322 31.553 1.00 44.81 112 LYS A O 1
ATOM 845 N N . GLN A 1 113 ? -4.032 -19.571 31.316 1.00 51.44 113 GLN A N 1
ATOM 846 C CA . GLN A 1 113 ? -5.206 -20.296 30.870 1.00 51.44 113 GLN A CA 1
ATOM 847 C C . GLN A 1 113 ? -5.182 -20.310 29.340 1.00 51.44 113 GLN A C 1
ATOM 849 O O . GLN A 1 113 ? -4.814 -19.316 28.710 1.00 51.44 113 GLN A O 1
ATOM 854 N N . LYS A 1 114 ? -5.508 -21.458 28.734 1.00 55.94 114 LYS A N 1
ATOM 855 C CA . LYS A 1 114 ? -5.560 -21.608 27.272 1.00 55.94 114 LYS A CA 1
ATOM 856 C C . LYS A 1 114 ? -6.396 -20.465 26.682 1.00 55.94 114 LYS A C 1
ATOM 858 O O . LYS A 1 114 ? -7.533 -20.273 27.104 1.00 55.94 114 LYS A O 1
ATOM 863 N N . LEU A 1 115 ? -5.811 -19.714 25.743 1.00 58.47 115 LEU A N 1
ATOM 864 C CA . LEU A 1 115 ? -6.472 -18.588 25.079 1.00 58.47 115 LEU A CA 1
ATOM 865 C C . LEU A 1 115 ? -7.824 -19.047 24.522 1.00 58.47 115 LEU A C 1
ATOM 867 O O . LEU A 1 115 ? -7.887 -20.051 23.808 1.00 58.47 115 LEU A O 1
ATOM 871 N N . SER A 1 116 ? -8.886 -18.304 24.835 1.00 71.69 116 SER A N 1
ATOM 872 C CA . SER A 1 116 ? -10.197 -18.514 24.213 1.00 71.69 116 SER A CA 1
ATOM 873 C C . SER A 1 116 ? -10.099 -18.344 22.688 1.00 71.69 116 SER A C 1
ATOM 875 O O . SER A 1 116 ? -9.204 -17.645 22.199 1.00 71.69 116 SER A O 1
ATOM 877 N N . ALA A 1 117 ? -11.017 -18.950 21.929 1.00 71.69 117 ALA A N 1
ATOM 878 C CA . ALA A 1 117 ? -11.070 -18.830 20.469 1.00 71.69 117 ALA A CA 1
ATOM 879 C C . ALA A 1 117 ? -11.055 -17.353 20.019 1.00 71.69 117 ALA A C 1
ATOM 881 O O . ALA A 1 117 ? -10.198 -16.977 19.218 1.00 71.69 117 ALA A O 1
ATOM 882 N N . ALA A 1 118 ? -11.847 -16.492 20.669 1.00 66.94 118 ALA A N 1
ATOM 883 C CA . ALA A 1 118 ? -11.833 -15.040 20.480 1.00 66.94 118 ALA A CA 1
ATOM 884 C C . ALA A 1 118 ? -10.466 -14.390 20.725 1.00 66.94 118 ALA A C 1
ATOM 886 O O . ALA A 1 118 ? -10.053 -13.524 19.958 1.00 66.94 118 ALA A O 1
ATOM 887 N N . GLN A 1 119 ? -9.740 -14.779 21.780 1.00 66.94 119 GLN A N 1
ATOM 888 C CA . GLN A 1 119 ? -8.422 -14.202 22.079 1.00 66.94 119 GLN A CA 1
ATOM 889 C C . GLN A 1 119 ? -7.378 -14.618 21.044 1.00 66.94 119 GLN A C 1
ATOM 891 O O . GLN A 1 119 ? -6.532 -13.811 20.662 1.00 66.94 119 GLN A O 1
ATOM 896 N N . LYS A 1 120 ? -7.451 -15.865 20.570 1.00 74.44 120 LYS A N 1
ATOM 897 C CA . LYS A 1 120 ? -6.593 -16.357 19.493 1.00 74.44 120 LYS A CA 1
ATOM 898 C C . LYS A 1 120 ? -6.917 -15.656 18.171 1.00 74.44 120 LYS A C 1
ATOM 900 O O . LYS A 1 120 ? -6.003 -15.223 17.482 1.00 74.44 120 LYS A O 1
ATOM 905 N N . ALA A 1 121 ? -8.194 -15.489 17.834 1.00 75.88 121 ALA A N 1
ATOM 906 C CA . ALA A 1 121 ? -8.619 -14.757 16.642 1.00 75.88 121 ALA A CA 1
ATOM 907 C C . ALA A 1 121 ? -8.221 -13.272 16.706 1.00 75.88 121 ALA A C 1
ATOM 909 O O . ALA A 1 121 ? -7.775 -12.707 15.711 1.00 75.88 121 ALA A O 1
ATOM 910 N N . LEU A 1 122 ? -8.302 -12.652 17.887 1.00 76.31 122 LEU A N 1
ATOM 911 C CA . LEU A 1 122 ? -7.881 -11.271 18.113 1.00 76.31 122 LEU A CA 1
ATOM 912 C C . LEU A 1 122 ? -6.376 -11.085 17.889 1.00 76.31 122 LEU A C 1
ATOM 914 O O . LEU A 1 122 ? -5.973 -10.187 17.150 1.00 76.31 122 LEU A O 1
ATOM 918 N N . SER A 1 123 ? -5.540 -11.926 18.506 1.00 73.38 123 SER A N 1
ATOM 919 C CA . SER A 1 123 ? -4.084 -11.829 18.350 1.00 73.38 123 SER A CA 1
ATOM 920 C C . SER A 1 123 ? -3.648 -12.128 16.916 1.00 73.38 123 SER A C 1
ATOM 922 O O . SER A 1 123 ? -2.798 -11.420 16.377 1.00 73.38 123 SER A O 1
ATOM 924 N N . LEU A 1 124 ? -4.284 -13.104 16.260 1.00 78.75 124 LEU A N 1
ATOM 925 C CA . LEU A 1 124 ? -4.075 -13.390 14.840 1.00 78.75 124 LEU A CA 1
ATOM 926 C C . LEU A 1 124 ? -4.519 -12.224 13.948 1.00 78.75 124 LEU A C 1
ATOM 928 O O . LEU A 1 124 ? -3.819 -11.894 12.995 1.00 78.75 124 LEU A O 1
ATOM 932 N N . GLY A 1 125 ? -5.627 -11.557 14.275 1.00 78.56 125 GLY A N 1
ATOM 933 C CA . GLY A 1 125 ? -6.103 -10.374 13.560 1.00 78.56 125 GLY A CA 1
ATOM 934 C C . GLY A 1 125 ? -5.068 -9.247 13.525 1.00 78.56 125 GLY A C 1
ATOM 935 O O . GLY A 1 125 ? -4.892 -8.618 12.485 1.00 78.56 125 GLY A O 1
ATOM 936 N N . TYR A 1 126 ? -4.337 -9.031 14.621 1.00 78.56 126 TYR A N 1
ATOM 937 C CA . TYR A 1 126 ? -3.249 -8.049 14.681 1.00 78.56 126 TYR A CA 1
ATOM 938 C C . TYR A 1 126 ? -1.948 -8.536 14.030 1.00 78.56 126 TYR A C 1
ATOM 940 O O . TYR A 1 126 ? -1.294 -7.777 13.317 1.00 78.56 126 TYR A O 1
ATOM 948 N N . ALA A 1 127 ? -1.547 -9.781 14.291 1.00 81.06 127 ALA A N 1
ATOM 949 C CA . ALA A 1 127 ? -0.214 -10.265 13.938 1.00 81.06 127 ALA A CA 1
ATOM 950 C C . ALA A 1 127 ? -0.089 -10.714 12.476 1.00 81.06 127 ALA A C 1
ATOM 952 O O . ALA A 1 127 ? 0.949 -10.488 11.857 1.00 81.06 127 ALA A O 1
ATOM 953 N N . VAL A 1 128 ? -1.125 -11.346 11.914 1.00 86.88 128 VAL A N 1
ATOM 954 C CA . VAL A 1 128 ? -1.040 -12.021 10.606 1.00 86.88 128 VAL A CA 1
ATOM 955 C C . VAL A 1 128 ? -0.639 -11.081 9.465 1.00 86.88 128 VAL A C 1
ATOM 957 O O . VAL A 1 128 ? 0.295 -11.430 8.745 1.00 86.88 128 VAL A O 1
ATOM 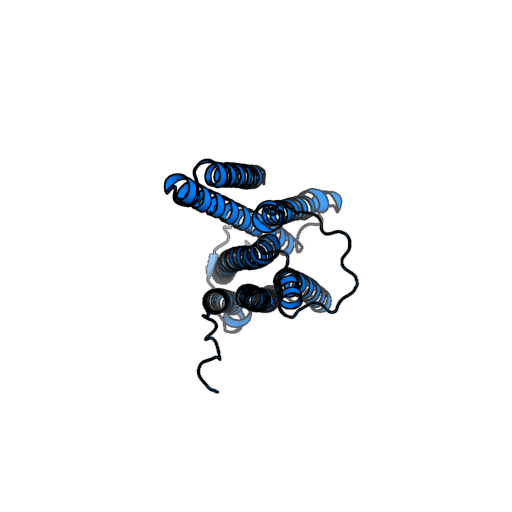960 N N . PRO A 1 129 ? -1.243 -9.892 9.286 1.00 86.25 129 PRO A N 1
ATOM 961 C CA . PRO A 1 129 ? -0.850 -9.005 8.190 1.00 86.25 129 PRO A CA 1
ATOM 962 C C . PRO A 1 129 ? 0.591 -8.497 8.314 1.00 86.25 129 PRO A C 1
ATOM 964 O O . PRO A 1 129 ? 1.300 -8.367 7.315 1.00 86.25 129 PRO A O 1
ATOM 967 N N . ILE A 1 130 ? 1.038 -8.236 9.547 1.00 84.94 130 ILE A N 1
ATOM 968 C CA . ILE A 1 130 ? 2.395 -7.762 9.836 1.00 84.94 130 ILE A CA 1
ATOM 969 C C . ILE A 1 130 ? 3.405 -8.867 9.516 1.00 84.94 130 ILE A C 1
ATOM 971 O O . ILE A 1 130 ? 4.365 -8.632 8.784 1.00 84.94 130 ILE A O 1
ATOM 975 N N . LEU A 1 131 ? 3.160 -10.083 10.010 1.00 83.50 131 LEU A N 1
ATOM 976 C CA . LEU A 1 131 ? 4.009 -11.245 9.749 1.00 83.50 131 LEU A CA 1
ATOM 977 C C . LEU A 1 131 ? 4.056 -11.587 8.260 1.00 83.50 131 LEU A C 1
ATOM 979 O O . LEU A 1 131 ? 5.137 -11.818 7.732 1.00 83.50 131 LEU A O 1
ATOM 983 N N . ALA A 1 132 ? 2.914 -11.560 7.570 1.00 89.38 132 ALA A N 1
ATOM 984 C CA . ALA A 1 132 ? 2.861 -11.791 6.131 1.00 89.38 132 ALA A CA 1
ATOM 985 C C . ALA A 1 132 ? 3.713 -10.772 5.366 1.00 89.38 132 ALA A C 1
ATOM 987 O O . ALA A 1 132 ? 4.463 -11.153 4.475 1.00 89.38 132 ALA A O 1
ATOM 988 N N . THR A 1 133 ? 3.656 -9.495 5.755 1.00 87.50 133 THR A N 1
ATOM 989 C CA . THR A 1 133 ? 4.480 -8.444 5.142 1.00 87.50 133 THR A CA 1
ATOM 990 C C . THR A 1 133 ? 5.966 -8.673 5.402 1.00 87.50 133 THR A C 1
ATOM 992 O O . THR A 1 133 ? 6.762 -8.611 4.470 1.00 87.50 133 THR A O 1
ATOM 995 N N . ALA A 1 134 ? 6.353 -8.997 6.637 1.00 81.00 134 ALA A N 1
ATOM 996 C CA . ALA A 1 134 ? 7.746 -9.282 6.974 1.00 81.00 134 ALA A CA 1
ATOM 997 C C . ALA A 1 134 ? 8.290 -10.487 6.187 1.00 81.00 134 ALA A C 1
ATOM 999 O O . ALA A 1 134 ? 9.354 -10.395 5.577 1.00 81.00 134 ALA A O 1
ATOM 1000 N N . VAL A 1 135 ? 7.533 -11.588 6.145 1.00 84.00 135 VAL A N 1
ATOM 1001 C CA . VAL A 1 135 ? 7.886 -12.794 5.380 1.00 84.00 135 VAL A CA 1
ATOM 1002 C C . VAL A 1 135 ? 7.991 -12.482 3.889 1.00 84.00 135 VAL A C 1
ATOM 1004 O O . VAL A 1 135 ? 8.957 -12.900 3.256 1.00 84.00 135 VAL A O 1
ATOM 1007 N N . ALA A 1 136 ? 7.050 -11.712 3.335 1.00 90.94 136 ALA A N 1
ATOM 1008 C CA . ALA A 1 136 ? 7.060 -11.320 1.930 1.00 90.94 136 ALA A CA 1
ATOM 1009 C C . ALA A 1 136 ? 8.315 -10.518 1.566 1.00 90.94 136 ALA A C 1
ATOM 1011 O O . ALA A 1 136 ? 8.966 -10.822 0.571 1.00 90.94 136 ALA A O 1
ATOM 1012 N N . ILE A 1 137 ? 8.676 -9.523 2.381 1.00 84.50 137 ILE A N 1
ATOM 1013 C CA . ILE A 1 137 ? 9.855 -8.684 2.141 1.00 84.50 137 ILE A CA 1
ATOM 1014 C C . ILE A 1 137 ? 11.145 -9.501 2.240 1.00 84.50 137 ILE A C 1
ATOM 1016 O O . ILE A 1 137 ? 11.981 -9.406 1.346 1.00 84.50 137 ILE A O 1
ATOM 1020 N N . ILE A 1 138 ? 11.300 -10.334 3.277 1.00 78.31 138 ILE A N 1
ATOM 1021 C CA . ILE A 1 138 ? 12.485 -11.196 3.433 1.00 78.31 138 ILE A CA 1
ATOM 1022 C C . ILE A 1 138 ? 12.617 -12.140 2.236 1.00 78.31 138 ILE A C 1
ATOM 1024 O O . ILE A 1 138 ? 13.694 -12.253 1.654 1.00 78.31 138 ILE A O 1
ATOM 1028 N N . PHE A 1 139 ? 11.517 -12.786 1.844 1.00 86.44 139 PHE A N 1
ATOM 1029 C CA . PHE A 1 139 ? 11.485 -13.664 0.680 1.00 86.44 139 PHE A CA 1
ATOM 1030 C C . PHE A 1 139 ? 11.864 -12.918 -0.606 1.00 86.44 139 PHE A C 1
ATOM 1032 O O . PHE A 1 139 ? 12.727 -13.377 -1.349 1.00 86.44 139 PHE A O 1
ATOM 1039 N N . GLY A 1 140 ? 11.258 -11.756 -0.858 1.00 82.62 140 GLY A N 1
ATOM 1040 C CA . GLY A 1 140 ? 11.513 -10.969 -2.061 1.00 82.62 140 GLY A CA 1
ATOM 1041 C C . GLY A 1 140 ? 12.960 -10.491 -2.169 1.00 82.62 140 GLY A C 1
ATOM 1042 O O . GLY A 1 140 ? 13.552 -10.589 -3.242 1.00 82.62 140 GLY A O 1
ATOM 1043 N N . LEU A 1 141 ? 13.550 -10.046 -1.054 1.00 81.44 141 LEU A N 1
ATOM 1044 C CA . LEU A 1 141 ? 14.966 -9.677 -0.990 1.00 81.44 141 LEU A CA 1
ATOM 1045 C C . LEU A 1 141 ? 15.873 -10.878 -1.272 1.00 81.44 141 LEU A C 1
ATOM 1047 O O . LEU A 1 141 ? 16.760 -10.779 -2.112 1.00 81.44 141 LEU A O 1
ATOM 1051 N N . ALA A 1 142 ? 15.611 -12.029 -0.646 1.00 76.38 142 ALA A N 1
ATOM 1052 C CA . ALA A 1 142 ? 16.401 -13.237 -0.873 1.00 76.38 142 ALA A CA 1
ATOM 1053 C C . ALA A 1 142 ? 16.353 -13.695 -2.342 1.00 76.38 142 ALA A C 1
ATOM 1055 O O . ALA A 1 142 ? 17.384 -14.031 -2.922 1.00 76.38 142 ALA A O 1
ATOM 1056 N N . VAL A 1 143 ? 15.171 -13.678 -2.967 1.00 80.44 143 VAL A N 1
ATOM 1057 C CA . VAL A 1 143 ? 15.017 -14.029 -4.388 1.00 80.44 143 VAL A CA 1
ATOM 1058 C C . VAL A 1 143 ? 15.751 -13.036 -5.286 1.00 80.44 143 VAL A C 1
ATOM 1060 O O . VAL A 1 143 ? 16.425 -13.455 -6.228 1.00 80.44 143 VAL A O 1
ATOM 1063 N N . TYR A 1 144 ? 15.655 -11.736 -5.004 1.00 75.62 144 TYR A N 1
ATOM 1064 C CA . TYR A 1 144 ? 16.372 -10.721 -5.774 1.00 75.62 144 TYR A CA 1
ATOM 1065 C C . TYR A 1 144 ? 17.891 -10.908 -5.685 1.00 75.62 144 TYR A C 1
ATOM 1067 O O . TYR A 1 144 ? 18.565 -10.932 -6.715 1.00 75.62 144 TYR A O 1
ATOM 1075 N N . ASP A 1 145 ? 18.419 -11.126 -4.480 1.00 73.81 145 ASP A N 1
ATOM 1076 C CA . ASP A 1 145 ? 19.857 -11.278 -4.247 1.00 73.81 145 ASP A CA 1
ATOM 1077 C C . ASP A 1 145 ? 20.434 -12.537 -4.909 1.00 73.81 145 ASP A C 1
ATOM 1079 O O . ASP A 1 145 ? 21.539 -12.494 -5.457 1.00 73.81 145 ASP A O 1
ATOM 1083 N N . VAL A 1 146 ? 19.690 -13.650 -4.892 1.00 76.50 146 VAL A N 1
ATOM 1084 C CA . VAL A 1 146 ? 20.113 -14.920 -5.508 1.00 76.50 146 VAL A CA 1
ATOM 1085 C C . VAL A 1 146 ? 20.040 -14.859 -7.029 1.00 76.50 146 VAL A C 1
ATOM 1087 O O . VAL A 1 146 ? 20.929 -15.365 -7.708 1.00 76.50 146 VAL A O 1
ATOM 1090 N N . THR A 1 147 ? 18.977 -14.268 -7.577 1.00 75.81 147 THR A N 1
ATOM 1091 C CA . THR A 1 147 ? 18.731 -14.319 -9.024 1.00 75.81 147 THR A CA 1
ATOM 1092 C C . THR A 1 147 ? 19.430 -13.196 -9.784 1.00 75.81 147 THR A C 1
ATOM 1094 O O . THR A 1 147 ? 19.807 -13.409 -10.932 1.00 75.81 147 THR A O 1
ATOM 1097 N N . ARG A 1 148 ? 19.614 -12.012 -9.174 1.00 69.69 148 ARG A N 1
ATOM 1098 C CA . ARG A 1 148 ? 20.099 -10.782 -9.836 1.00 69.69 148 ARG A CA 1
ATOM 1099 C C . ARG A 1 148 ? 19.444 -10.537 -11.203 1.00 69.69 148 ARG A C 1
ATOM 1101 O O . ARG A 1 148 ? 20.109 -10.146 -12.157 1.00 69.69 148 ARG A O 1
ATOM 1108 N N . THR A 1 149 ? 18.148 -10.829 -11.307 1.00 67.62 149 THR A N 1
ATOM 1109 C CA . THR A 1 149 ? 17.407 -10.780 -12.575 1.00 67.62 149 THR A CA 1
ATOM 1110 C C . THR A 1 149 ? 16.767 -9.418 -12.825 1.00 67.62 149 THR A C 1
ATOM 1112 O O . THR A 1 149 ? 16.302 -8.753 -11.900 1.00 67.62 149 THR A O 1
ATOM 1115 N N . ASP A 1 150 ? 16.610 -9.069 -14.106 1.00 66.19 150 ASP A N 1
ATOM 1116 C CA . ASP A 1 150 ? 15.845 -7.897 -14.567 1.00 66.19 150 ASP A CA 1
ATOM 1117 C C . ASP A 1 150 ? 14.315 -8.042 -14.378 1.00 66.19 150 ASP A C 1
ATOM 1119 O O . ASP A 1 150 ? 13.540 -7.132 -14.691 1.00 66.19 150 ASP A O 1
ATOM 1123 N N . LEU A 1 151 ? 13.863 -9.179 -13.829 1.00 76.75 151 LEU A N 1
ATOM 1124 C CA . LEU A 1 151 ? 12.471 -9.498 -13.482 1.00 76.75 151 LEU A CA 1
ATOM 1125 C C . LEU A 1 151 ? 12.055 -8.913 -12.118 1.00 76.75 151 LEU A C 1
ATOM 1127 O O . LEU A 1 151 ? 11.094 -9.371 -11.500 1.00 76.75 151 LEU A O 1
ATOM 1131 N N . GLN A 1 152 ? 12.735 -7.868 -11.648 1.00 78.00 152 GLN A N 1
ATOM 1132 C CA . GLN A 1 152 ? 12.451 -7.170 -10.389 1.00 78.00 152 GLN A CA 1
ATOM 1133 C C . GLN A 1 152 ? 10.960 -6.834 -10.196 1.00 78.00 152 GLN A C 1
ATOM 1135 O O . GLN A 1 152 ? 10.426 -6.953 -9.092 1.00 78.00 152 GLN A O 1
ATOM 1140 N N . VAL A 1 153 ? 10.258 -6.443 -11.264 1.00 85.62 153 VAL A N 1
ATOM 1141 C CA . VAL A 1 153 ? 8.828 -6.094 -11.203 1.00 85.62 153 VAL A CA 1
ATOM 1142 C C . VAL A 1 153 ? 7.964 -7.308 -10.821 1.00 85.62 153 VAL A C 1
ATOM 1144 O O . VAL A 1 153 ? 6.986 -7.171 -10.088 1.00 85.62 153 VAL A O 1
ATOM 1147 N N . TRP A 1 154 ? 8.350 -8.518 -11.234 1.00 90.75 154 TRP A N 1
ATOM 1148 C CA . TRP A 1 154 ? 7.669 -9.759 -10.852 1.00 90.75 154 TRP A CA 1
ATOM 1149 C C . TRP A 1 154 ? 7.895 -10.142 -9.392 1.00 90.75 154 TRP A C 1
ATOM 1151 O O . TRP A 1 154 ? 6.989 -10.677 -8.753 1.00 90.75 154 TRP A O 1
ATOM 1161 N N . ILE A 1 155 ? 9.059 -9.820 -8.827 1.00 88.75 155 ILE A N 1
ATOM 1162 C CA . ILE A 1 155 ? 9.313 -10.025 -7.395 1.00 88.75 155 ILE A CA 1
ATOM 1163 C C . ILE A 1 155 ? 8.303 -9.212 -6.580 1.00 88.75 155 ILE A C 1
ATOM 1165 O O . ILE A 1 155 ? 7.686 -9.739 -5.653 1.00 88.75 155 ILE A O 1
ATOM 1169 N N . TRP A 1 156 ? 8.040 -7.966 -6.983 1.00 88.94 156 TRP A N 1
ATOM 1170 C CA . TRP A 1 156 ? 6.999 -7.143 -6.368 1.00 88.94 156 TRP A CA 1
ATOM 1171 C C . TRP A 1 156 ? 5.604 -7.753 -6.475 1.00 88.94 156 TRP A C 1
ATOM 1173 O O . TRP A 1 156 ? 4.874 -7.732 -5.487 1.00 88.94 156 TRP A O 1
ATOM 1183 N N . VAL A 1 157 ? 5.235 -8.339 -7.618 1.00 94.00 157 VAL A N 1
ATOM 1184 C CA . VAL A 1 157 ? 3.950 -9.051 -7.768 1.00 94.00 157 VAL A CA 1
ATOM 1185 C C . VAL A 1 157 ? 3.803 -10.133 -6.696 1.00 94.00 157 VAL A C 1
ATOM 1187 O O . VAL A 1 157 ? 2.762 -10.211 -6.042 1.00 94.00 157 VAL A O 1
ATOM 1190 N N . ILE A 1 158 ? 4.851 -10.928 -6.471 1.00 93.00 158 ILE A N 1
ATOM 1191 C CA . ILE A 1 158 ? 4.831 -12.016 -5.485 1.00 93.00 158 ILE A CA 1
ATOM 1192 C C . ILE A 1 158 ? 4.767 -11.463 -4.056 1.00 93.00 158 ILE A C 1
ATOM 1194 O O . ILE A 1 158 ? 3.936 -11.918 -3.268 1.00 93.00 158 ILE A O 1
ATOM 1198 N N . ILE A 1 159 ? 5.581 -10.451 -3.729 1.00 92.19 159 ILE A N 1
ATOM 1199 C CA . ILE A 1 159 ? 5.543 -9.776 -2.420 1.00 92.19 159 ILE A CA 1
ATOM 1200 C C . ILE A 1 159 ? 4.121 -9.288 -2.131 1.00 92.19 159 ILE A C 1
ATOM 1202 O O . ILE A 1 159 ? 3.551 -9.589 -1.082 1.00 92.19 159 ILE A O 1
ATOM 1206 N N . ILE A 1 160 ? 3.527 -8.560 -3.076 1.00 94.38 160 ILE A N 1
ATOM 1207 C CA . ILE A 1 160 ? 2.200 -7.971 -2.923 1.00 94.38 160 ILE A CA 1
ATOM 1208 C C . ILE A 1 160 ? 1.114 -9.044 -2.835 1.00 94.38 160 ILE A C 1
ATOM 1210 O O . ILE A 1 160 ? 0.182 -8.880 -2.051 1.00 94.38 160 ILE A O 1
ATOM 1214 N N . ALA A 1 161 ? 1.237 -10.163 -3.552 1.00 96.38 161 ALA A N 1
ATOM 1215 C CA . ALA A 1 161 ? 0.316 -11.290 -3.416 1.00 96.38 161 ALA A CA 1
ATOM 1216 C C . ALA A 1 161 ? 0.346 -11.893 -1.999 1.00 96.38 161 ALA A C 1
ATOM 1218 O O . ALA A 1 161 ? -0.709 -12.133 -1.403 1.00 96.38 161 ALA A O 1
ATOM 1219 N N . ILE A 1 162 ? 1.538 -12.077 -1.418 1.00 95.06 162 ILE A N 1
ATOM 1220 C CA . ILE A 1 162 ? 1.688 -12.564 -0.037 1.00 95.06 162 ILE A CA 1
ATOM 1221 C C . ILE A 1 162 ? 1.095 -11.548 0.946 1.00 95.06 162 ILE A C 1
ATOM 1223 O O . ILE A 1 162 ? 0.301 -11.922 1.812 1.00 95.06 162 ILE A O 1
ATOM 1227 N N . VAL A 1 163 ? 1.401 -10.258 0.787 1.00 93.94 163 VAL A N 1
ATOM 1228 C CA . VAL A 1 163 ? 0.837 -9.188 1.628 1.00 93.94 163 VAL A CA 1
ATOM 1229 C C . VAL A 1 163 ? -0.690 -9.174 1.541 1.00 93.94 163 VAL A C 1
ATOM 1231 O O . VAL A 1 163 ? -1.356 -9.157 2.577 1.00 93.94 163 VAL A O 1
ATOM 1234 N N . ALA A 1 164 ? -1.259 -9.259 0.334 1.00 95.19 164 ALA A N 1
ATOM 1235 C CA . ALA A 1 164 ? -2.703 -9.311 0.111 1.00 95.19 164 ALA A CA 1
ATOM 1236 C C . ALA A 1 164 ? -3.341 -10.467 0.890 1.00 95.19 164 ALA A C 1
ATOM 1238 O O . ALA A 1 164 ? -4.325 -10.268 1.606 1.00 95.19 164 ALA A O 1
ATOM 1239 N N . SER A 1 165 ? -2.740 -11.659 0.818 1.00 95.06 165 SER A N 1
ATOM 1240 C CA . SER A 1 165 ? -3.211 -12.833 1.559 1.00 95.06 165 SER A CA 1
ATOM 1241 C C . SER A 1 165 ? -3.215 -12.598 3.076 1.00 95.06 165 SER A C 1
ATOM 1243 O O . SER A 1 165 ? -4.182 -12.954 3.756 1.00 95.06 165 SER A O 1
ATOM 1245 N N . GLY A 1 166 ? -2.189 -11.922 3.604 1.00 93.00 166 GLY A N 1
ATOM 1246 C CA . GLY A 1 166 ? -2.084 -11.561 5.015 1.00 93.00 166 GLY A CA 1
ATOM 1247 C C . GLY A 1 166 ? -3.152 -10.564 5.457 1.00 93.00 166 GLY A C 1
ATOM 1248 O O . GLY A 1 166 ? -3.786 -10.766 6.492 1.00 93.00 166 GLY A O 1
ATOM 1249 N N . VAL A 1 167 ? -3.402 -9.523 4.658 1.00 93.38 167 VAL A N 1
ATOM 1250 C CA . VAL A 1 167 ? -4.443 -8.515 4.928 1.00 93.38 167 VAL A CA 1
ATOM 1251 C C . VAL A 1 167 ? -5.840 -9.144 4.900 1.00 93.38 167 VAL A C 1
ATOM 1253 O O . VAL A 1 167 ? -6.643 -8.903 5.806 1.00 93.38 167 VAL A O 1
ATOM 1256 N N . ILE A 1 168 ? -6.134 -9.995 3.910 1.00 94.00 168 ILE A N 1
ATOM 1257 C CA . ILE A 1 168 ? -7.409 -10.727 3.821 1.00 94.00 168 ILE A CA 1
ATOM 1258 C C . ILE A 1 168 ? -7.587 -11.622 5.050 1.00 94.00 168 ILE A C 1
ATOM 1260 O O . ILE A 1 168 ? -8.606 -11.546 5.738 1.00 94.00 168 ILE A O 1
ATOM 1264 N N . THR A 1 169 ? -6.578 -12.429 5.370 1.00 91.19 169 THR A N 1
ATOM 1265 C CA . THR A 1 169 ? -6.640 -13.390 6.477 1.00 91.19 169 THR A CA 1
ATOM 1266 C C . THR A 1 169 ? -6.754 -12.690 7.835 1.00 91.19 169 THR A C 1
ATOM 1268 O O . THR A 1 169 ? -7.592 -13.066 8.655 1.00 91.19 169 THR A O 1
ATOM 1271 N N . GLY A 1 170 ? -5.998 -11.612 8.064 1.00 87.50 170 GLY A N 1
ATOM 1272 C CA . GLY A 1 170 ? -6.124 -10.787 9.271 1.00 87.50 170 GLY A CA 1
ATOM 1273 C C . GLY A 1 170 ? -7.505 -10.142 9.404 1.00 87.50 170 GLY A C 1
ATOM 1274 O O . GLY A 1 170 ? -8.063 -10.085 10.505 1.00 87.50 170 GLY A O 1
ATOM 1275 N N . THR A 1 171 ? -8.110 -9.736 8.283 1.00 90.31 171 THR A N 1
ATOM 1276 C CA . THR A 1 171 ? -9.486 -9.215 8.252 1.00 90.31 171 THR A CA 1
ATOM 1277 C C . THR A 1 171 ? -10.503 -10.291 8.632 1.00 90.31 171 THR A C 1
ATOM 1279 O O . THR A 1 171 ? -11.403 -10.018 9.428 1.00 90.31 171 THR A O 1
ATOM 1282 N N . ILE A 1 172 ? -10.342 -11.521 8.133 1.00 89.06 172 ILE A N 1
ATOM 1283 C CA . ILE A 1 172 ? -11.194 -12.664 8.494 1.00 89.06 172 ILE A CA 1
ATOM 1284 C C . ILE A 1 172 ? -11.103 -12.942 9.999 1.00 89.06 172 ILE A C 1
ATOM 1286 O O . ILE A 1 172 ? -12.135 -12.987 10.669 1.00 89.06 172 ILE A O 1
ATOM 1290 N N . PHE A 1 173 ? -9.892 -13.065 10.551 1.00 87.25 173 PHE A N 1
ATOM 1291 C CA . PHE A 1 173 ? -9.699 -13.321 11.984 1.00 87.25 173 PHE A CA 1
ATOM 1292 C C . PHE A 1 173 ? -10.233 -12.188 12.863 1.00 87.25 173 PHE A C 1
ATOM 1294 O O . PHE A 1 173 ? -10.864 -12.435 13.889 1.00 87.25 173 PHE A O 1
ATOM 1301 N N . SER A 1 174 ? -10.072 -10.939 12.427 1.00 83.81 174 SER A N 1
ATOM 1302 C CA . SER A 1 174 ? -10.627 -9.784 13.140 1.00 83.81 174 SER A CA 1
ATOM 1303 C C . SER A 1 174 ? -12.151 -9.762 13.129 1.00 83.81 174 SER A C 1
ATOM 1305 O O . SER A 1 174 ? -12.763 -9.333 14.106 1.00 83.81 174 SER A O 1
ATOM 1307 N N . ASN A 1 175 ? -12.781 -10.218 12.042 1.00 84.12 175 ASN A N 1
ATOM 1308 C CA . ASN A 1 175 ? -14.235 -10.323 11.996 1.00 84.12 175 ASN A CA 1
ATOM 1309 C C . ASN A 1 175 ? -14.742 -11.471 12.886 1.00 84.12 175 ASN A C 1
ATOM 1311 O O . ASN A 1 175 ? -15.705 -11.288 13.624 1.00 84.12 175 ASN A O 1
ATOM 1315 N N . GLN A 1 176 ? -14.043 -12.612 12.910 1.00 81.19 176 GLN A N 1
ATOM 1316 C CA . GLN A 1 176 ? -14.344 -13.718 13.832 1.00 81.19 176 GLN A CA 1
ATOM 1317 C C . GLN A 1 176 ? -14.261 -13.274 15.300 1.00 81.19 176 GLN A C 1
ATOM 1319 O O . GLN A 1 176 ? -15.194 -13.507 16.065 1.00 81.19 176 GLN A O 1
ATOM 1324 N N . ALA A 1 177 ? -13.208 -12.537 15.671 1.00 75.81 177 ALA A N 1
ATOM 1325 C CA . ALA A 1 177 ? -13.044 -11.999 17.022 1.00 75.81 177 ALA A CA 1
ATOM 1326 C C . ALA A 1 177 ? -14.163 -11.022 17.435 1.00 75.81 177 ALA A C 1
ATOM 1328 O O . ALA A 1 177 ? -14.455 -10.890 18.621 1.00 75.81 177 ALA A O 1
ATOM 1329 N N . ARG A 1 178 ? -14.793 -10.330 16.475 1.00 73.25 178 ARG A N 1
ATOM 1330 C CA . ARG A 1 178 ? -15.949 -9.448 16.721 1.00 73.25 178 ARG A CA 1
ATOM 1331 C C . ARG A 1 178 ? -17.273 -10.198 16.814 1.00 73.25 178 ARG A C 1
ATOM 1333 O O . ARG A 1 178 ? -18.177 -9.724 17.496 1.00 73.25 178 ARG A O 1
ATOM 1340 N N . ALA A 1 179 ? -17.402 -11.307 16.094 1.00 70.69 179 ALA A N 1
ATOM 1341 C CA . ALA A 1 179 ? -18.634 -12.079 16.017 1.00 70.69 179 ALA A CA 1
ATOM 1342 C C . ALA A 1 179 ? -18.838 -13.019 17.216 1.00 70.69 179 ALA A C 1
ATOM 1344 O O . ALA A 1 179 ? -19.977 -13.350 17.553 1.00 70.69 179 ALA A O 1
ATOM 1345 N N . GLU A 1 180 ? -17.762 -13.438 17.886 1.00 64.00 180 GLU A N 1
ATOM 1346 C CA . GLU A 1 180 ? -17.870 -14.218 19.117 1.00 64.00 180 GLU A CA 1
ATOM 1347 C C . GLU A 1 180 ? -18.481 -13.365 20.242 1.00 64.00 180 GLU A C 1
ATOM 1349 O O . GLU A 1 180 ? -17.837 -12.496 20.831 1.00 64.00 180 GLU A O 1
ATOM 1354 N N . LYS A 1 181 ? -19.756 -13.628 20.567 1.00 54.41 181 LYS A N 1
ATOM 1355 C CA . LYS A 1 181 ? -20.371 -13.131 21.805 1.00 54.41 181 LYS A CA 1
ATOM 1356 C C . LYS A 1 181 ? -19.522 -13.640 22.976 1.00 54.41 181 LYS A C 1
ATOM 1358 O O . LYS A 1 181 ? -19.252 -14.841 23.007 1.00 54.41 181 LYS A O 1
ATOM 1363 N N . PRO A 1 182 ? -19.112 -12.791 23.935 1.00 50.56 182 PRO A N 1
ATOM 1364 C CA . PRO A 1 182 ? -18.262 -13.227 25.033 1.00 50.56 182 PRO A CA 1
ATOM 1365 C C . PRO A 1 182 ? -18.977 -14.314 25.842 1.00 50.56 182 PRO A C 1
ATOM 1367 O O . PRO A 1 182 ? -19.881 -14.034 26.629 1.00 50.56 182 PRO A O 1
ATOM 1370 N N . ALA A 1 183 ? -18.573 -15.568 25.635 1.00 46.31 183 ALA A N 1
ATOM 1371 C CA . ALA A 1 183 ? -18.908 -16.648 26.536 1.00 46.31 183 ALA A CA 1
ATOM 1372 C C . ALA A 1 183 ? -18.188 -16.351 27.856 1.00 46.31 183 ALA A C 1
ATOM 1374 O O . ALA A 1 183 ? -16.961 -16.298 27.907 1.00 46.31 183 ALA A O 1
ATOM 1375 N N . VAL A 1 184 ? -18.978 -16.137 28.906 1.00 44.25 184 VAL A N 1
ATOM 1376 C CA . VAL A 1 184 ? -18.545 -15.954 30.297 1.00 44.25 184 VAL A CA 1
ATOM 1377 C C . VAL A 1 184 ? -17.975 -14.557 30.627 1.00 44.25 184 VAL A C 1
ATOM 1379 O O . VAL A 1 184 ? -16.806 -14.219 30.435 1.00 44.25 184 VAL A O 1
ATOM 1382 N N . GLN A 1 185 ? -18.894 -13.727 31.134 1.00 48.44 185 GLN A N 1
ATOM 1383 C CA . GLN A 1 185 ? -18.766 -12.800 32.271 1.00 48.44 185 GLN A CA 1
ATOM 1384 C C . GLN A 1 185 ? -17.331 -12.519 32.778 1.00 48.44 185 GLN A C 1
ATOM 1386 O O . GLN A 1 185 ? -16.754 -13.366 33.450 1.00 48.44 185 GLN A O 1
ATOM 1391 N N . LYS A 1 186 ? -16.796 -11.306 32.520 1.00 39.84 186 LYS A N 1
ATOM 1392 C CA . LYS A 1 186 ? -16.278 -10.389 33.577 1.00 39.84 186 LYS A CA 1
ATOM 1393 C C . LYS A 1 186 ? -15.650 -9.059 33.121 1.00 39.84 186 LYS A C 1
ATOM 1395 O O . LYS A 1 186 ? -15.435 -8.216 33.974 1.00 39.84 186 LYS A O 1
ATOM 1400 N N . ALA A 1 187 ? -15.441 -8.792 31.831 1.00 43.59 187 ALA A N 1
ATOM 1401 C CA . ALA A 1 187 ? -15.007 -7.454 31.390 1.00 43.59 187 ALA A CA 1
ATOM 1402 C C . ALA A 1 187 ? -15.745 -7.029 30.105 1.00 43.59 187 ALA A C 1
ATOM 1404 O O . ALA A 1 187 ? -15.268 -7.316 29.004 1.00 43.59 187 ALA A O 1
ATOM 1405 N N . PRO A 1 188 ? -16.940 -6.413 30.216 1.00 47.06 188 PRO A N 1
ATOM 1406 C CA . PRO A 1 188 ? -17.818 -6.148 29.070 1.00 47.06 188 PRO A CA 1
ATOM 1407 C C . PRO A 1 188 ? -17.298 -5.064 28.108 1.00 47.06 188 PRO A C 1
ATOM 1409 O O . PRO A 1 188 ? -17.681 -5.062 26.943 1.00 47.06 188 PRO A O 1
ATOM 1412 N N . GLY A 1 189 ? -16.418 -4.164 28.564 1.00 52.47 189 GLY A N 1
ATOM 1413 C CA . GLY A 1 189 ? -15.951 -3.016 27.770 1.00 52.47 189 GLY A CA 1
ATOM 1414 C C . GLY A 1 189 ? -14.637 -3.244 27.017 1.00 52.47 189 GLY A C 1
ATOM 1415 O O . GLY A 1 189 ? -14.560 -3.016 25.810 1.00 52.47 189 GLY A O 1
ATOM 1416 N N . SER A 1 190 ? -13.601 -3.740 27.701 1.00 53.91 190 SER A N 1
ATOM 1417 C CA . SER A 1 190 ? -12.235 -3.796 27.154 1.00 53.91 190 SER A CA 1
ATOM 1418 C C . SER A 1 190 ? -12.074 -4.810 26.015 1.00 53.91 190 SER A C 1
ATOM 1420 O O . SER A 1 190 ? -11.421 -4.526 25.012 1.00 53.91 190 SER A O 1
ATOM 1422 N N . ARG A 1 191 ? -12.723 -5.978 26.108 1.00 58.81 191 ARG A N 1
ATOM 1423 C CA . ARG A 1 191 ? -12.614 -7.048 25.094 1.00 58.81 191 ARG A CA 1
ATOM 1424 C C . ARG A 1 191 ? -13.303 -6.688 23.782 1.00 58.81 191 ARG A C 1
ATOM 1426 O O . ARG A 1 191 ? -12.755 -6.928 22.707 1.00 58.81 191 ARG A O 1
ATOM 1433 N N . MET A 1 192 ? -14.485 -6.078 23.866 1.00 59.16 192 MET A N 1
ATOM 1434 C CA . MET A 1 192 ? -15.196 -5.596 22.683 1.00 59.16 192 MET A CA 1
ATOM 1435 C C . MET A 1 192 ? -14.438 -4.426 22.043 1.00 59.16 192 MET A C 1
ATOM 1437 O O . MET A 1 192 ? -14.311 -4.382 20.820 1.00 59.16 192 MET A O 1
ATOM 1441 N N . ALA A 1 193 ? -13.846 -3.539 22.851 1.00 59.91 193 ALA A N 1
ATOM 1442 C CA . ALA A 1 193 ? -12.988 -2.459 22.366 1.00 59.91 193 ALA A CA 1
ATOM 1443 C C . ALA A 1 193 ? -11.736 -2.977 21.629 1.00 59.91 193 ALA A C 1
ATOM 1445 O O . ALA A 1 193 ? -11.410 -2.464 20.558 1.00 59.91 193 ALA A O 1
ATOM 1446 N N . LEU A 1 194 ? -11.092 -4.034 22.137 1.00 59.97 194 LEU A N 1
ATOM 1447 C CA . LEU A 1 194 ? -9.955 -4.712 21.500 1.00 59.97 194 LEU A CA 1
ATOM 1448 C C . LEU A 1 194 ? -10.321 -5.326 20.137 1.00 59.97 194 LEU A C 1
ATOM 1450 O O . LEU A 1 194 ? -9.644 -5.074 19.140 1.00 59.97 194 LEU A O 1
ATOM 1454 N N . ALA A 1 195 ? -11.419 -6.082 20.059 1.00 65.12 195 ALA A N 1
ATOM 1455 C CA . ALA A 1 195 ? -11.892 -6.671 18.800 1.00 65.12 195 ALA A CA 1
ATOM 1456 C C . ALA A 1 195 ? -12.297 -5.603 17.767 1.00 65.12 195 ALA A C 1
ATOM 1458 O O . ALA A 1 195 ? -12.037 -5.739 16.568 1.00 65.12 195 ALA A O 1
ATOM 1459 N N . VAL A 1 196 ? -12.886 -4.495 18.227 1.00 67.56 196 VAL A N 1
ATOM 1460 C CA . VAL A 1 196 ? -13.182 -3.323 17.388 1.00 67.56 196 VAL A CA 1
ATOM 1461 C C . VAL A 1 196 ? -11.895 -2.634 16.916 1.00 67.56 196 VAL A C 1
ATOM 1463 O O . VAL A 1 196 ? -11.834 -2.182 15.770 1.00 67.56 196 VAL A O 1
ATOM 1466 N N . GLY A 1 197 ? -10.858 -2.575 17.754 1.00 71.44 197 GLY A N 1
ATOM 1467 C CA . GLY A 1 197 ? -9.531 -2.069 17.401 1.00 71.44 197 GLY A CA 1
ATOM 1468 C C . GLY A 1 197 ? -8.890 -2.863 16.263 1.00 71.44 197 GLY A C 1
ATOM 1469 O O . GLY A 1 197 ? -8.503 -2.271 15.255 1.00 71.44 197 GLY A O 1
ATOM 1470 N N . ALA A 1 198 ? -8.861 -4.195 16.369 1.00 71.06 198 ALA A N 1
ATOM 1471 C CA . ALA A 1 198 ? -8.273 -5.081 15.359 1.00 71.06 198 ALA A CA 1
ATOM 1472 C C . ALA A 1 198 ? -8.959 -4.939 13.993 1.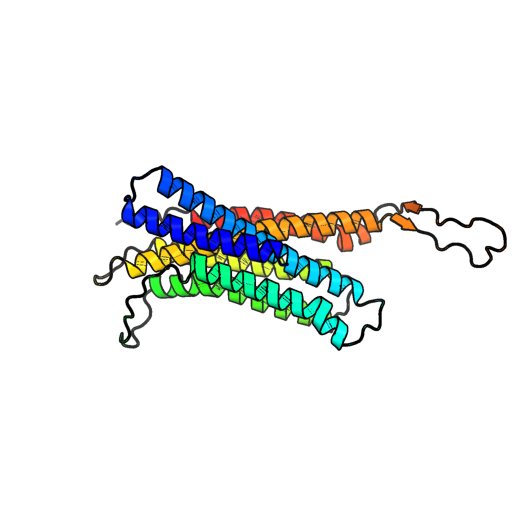00 71.06 198 ALA A C 1
ATOM 1474 O O . ALA A 1 198 ? -8.305 -4.835 12.955 1.00 71.06 198 ALA A O 1
ATOM 1475 N N . ALA A 1 199 ? -10.290 -4.857 13.982 1.00 76.69 199 ALA A N 1
ATOM 1476 C CA . ALA A 1 199 ? -11.039 -4.685 12.742 1.00 76.69 199 ALA A CA 1
ATOM 1477 C C . ALA A 1 199 ? -10.881 -3.291 12.119 1.00 76.69 199 ALA A C 1
ATOM 1479 O O . ALA A 1 199 ? -10.894 -3.173 10.894 1.00 76.69 199 ALA A O 1
ATOM 1480 N N . ASN A 1 200 ? -10.740 -2.236 12.928 1.00 80.06 200 ASN A N 1
ATOM 1481 C CA . ASN A 1 200 ? -10.453 -0.895 12.411 1.00 80.06 200 ASN A CA 1
ATOM 1482 C C . ASN A 1 200 ? -9.039 -0.815 11.841 1.00 80.06 200 ASN A C 1
ATOM 1484 O O . ASN A 1 200 ? -8.859 -0.253 10.764 1.00 80.06 200 ASN A O 1
ATOM 1488 N N . LEU A 1 201 ? -8.065 -1.420 12.523 1.00 80.75 201 LEU A N 1
ATOM 1489 C CA . LEU A 1 201 ? -6.699 -1.514 12.032 1.00 80.75 201 LEU A CA 1
ATOM 1490 C C . LEU A 1 201 ? -6.648 -2.226 10.678 1.00 80.75 201 LEU A C 1
ATOM 1492 O O . LEU A 1 201 ? -6.088 -1.689 9.729 1.00 80.75 201 LEU A O 1
ATOM 1496 N N . ASN A 1 202 ? -7.266 -3.403 10.565 1.00 85.69 202 ASN A N 1
ATOM 1497 C CA . ASN A 1 202 ? -7.259 -4.159 9.313 1.00 85.69 202 ASN A CA 1
ATOM 1498 C C . ASN A 1 202 ? -8.031 -3.474 8.190 1.00 85.69 202 ASN A C 1
ATOM 1500 O O . ASN A 1 202 ? -7.624 -3.544 7.035 1.00 85.69 202 ASN A O 1
ATOM 1504 N N . PHE A 1 203 ? -9.096 -2.742 8.518 1.00 86.44 203 PHE A N 1
ATOM 1505 C CA . PHE A 1 203 ? -9.767 -1.895 7.541 1.00 86.44 203 PHE A CA 1
ATOM 1506 C C . PHE A 1 203 ? -8.832 -0.805 7.002 1.00 86.44 203 PHE A C 1
ATOM 1508 O O . PHE A 1 203 ? -8.700 -0.651 5.791 1.00 86.44 203 PHE A O 1
ATOM 1515 N N . VAL A 1 204 ? -8.128 -0.095 7.884 1.00 87.00 204 VAL A N 1
ATOM 1516 C CA . VAL A 1 204 ? -7.150 0.929 7.486 1.00 87.00 204 VAL A CA 1
ATOM 1517 C C . VAL A 1 204 ? -6.025 0.308 6.664 1.00 87.00 204 VAL A C 1
ATOM 1519 O O . VAL A 1 204 ? -5.676 0.840 5.615 1.00 87.00 204 VAL A O 1
ATOM 1522 N N . LEU A 1 205 ? -5.510 -0.846 7.088 1.00 88.06 205 LEU A N 1
ATOM 1523 C CA . LEU A 1 205 ? -4.473 -1.568 6.363 1.00 88.06 205 LEU A CA 1
ATOM 1524 C C . LEU A 1 205 ? -4.941 -1.987 4.964 1.00 88.06 205 LEU A C 1
ATOM 1526 O O . LEU A 1 205 ? -4.180 -1.839 4.017 1.00 88.06 205 LEU A O 1
ATOM 1530 N N . SER A 1 206 ? -6.191 -2.436 4.812 1.00 90.44 206 SER A N 1
ATOM 1531 C CA . SER A 1 206 ? -6.766 -2.773 3.503 1.00 90.44 206 SER A CA 1
ATOM 1532 C C . SER A 1 206 ? -6.885 -1.562 2.576 1.00 90.44 206 SER A C 1
ATOM 1534 O O . SER A 1 206 ? -6.617 -1.684 1.382 1.00 90.44 206 SER A O 1
ATOM 1536 N N . ILE A 1 207 ? -7.203 -0.382 3.124 1.00 91.31 207 ILE A N 1
ATOM 1537 C CA . ILE A 1 207 ? -7.228 0.870 2.362 1.00 91.31 207 ILE A CA 1
ATOM 1538 C C . ILE A 1 207 ? -5.812 1.242 1.923 1.00 91.31 207 ILE A C 1
ATOM 1540 O O . ILE A 1 207 ? -5.589 1.476 0.740 1.00 91.31 207 ILE A O 1
ATOM 1544 N N . VAL A 1 208 ? -4.852 1.266 2.856 1.00 90.44 208 VAL A N 1
ATOM 1545 C CA . VAL A 1 208 ? -3.452 1.608 2.557 1.00 90.44 208 VAL A CA 1
ATOM 1546 C C . VAL A 1 208 ? -2.883 0.651 1.513 1.00 90.44 208 VAL A C 1
ATOM 1548 O O . VAL A 1 208 ? -2.332 1.108 0.517 1.00 90.44 208 VAL A O 1
ATOM 1551 N N . PHE A 1 209 ? -3.080 -0.657 1.697 1.00 92.56 209 PHE A N 1
ATOM 1552 C CA . PHE A 1 209 ? -2.709 -1.689 0.731 1.00 92.56 209 PHE A CA 1
ATOM 1553 C C . PHE A 1 209 ? -3.311 -1.403 -0.649 1.00 92.56 209 PHE A C 1
ATOM 1555 O O . PHE A 1 209 ? -2.574 -1.279 -1.624 1.00 92.56 209 PHE A O 1
ATOM 1562 N N . GLY A 1 210 ? -4.633 -1.240 -0.729 1.00 93.50 210 GLY A N 1
ATOM 1563 C CA . GLY A 1 210 ? -5.332 -1.015 -1.990 1.00 93.50 210 GLY A CA 1
ATOM 1564 C C . GLY A 1 210 ? -4.854 0.240 -2.717 1.00 93.50 210 GLY A C 1
ATOM 1565 O O . GLY A 1 210 ? -4.570 0.199 -3.913 1.00 93.50 210 GLY A O 1
ATOM 1566 N N . SER A 1 211 ? -4.699 1.356 -2.001 1.00 92.38 211 SER A N 1
ATOM 1567 C CA . SER A 1 211 ? -4.201 2.610 -2.573 1.00 92.38 211 SER A CA 1
ATOM 1568 C C . SER A 1 211 ? -2.766 2.482 -3.083 1.00 92.38 211 SER A C 1
ATOM 1570 O O . SER A 1 211 ? -2.484 2.862 -4.218 1.00 92.38 211 SER A O 1
ATOM 1572 N N . VAL A 1 212 ? -1.870 1.916 -2.273 1.00 91.75 212 VAL A N 1
ATOM 1573 C CA . VAL A 1 212 ? -0.451 1.755 -2.617 1.00 91.75 212 VAL A CA 1
ATOM 1574 C C . VAL A 1 212 ? -0.275 0.845 -3.826 1.00 91.75 212 VAL A C 1
ATOM 1576 O O . VAL A 1 212 ? 0.379 1.234 -4.790 1.00 91.75 212 VAL A O 1
ATOM 1579 N N . VAL A 1 213 ? -0.884 -0.342 -3.808 1.00 94.31 213 VAL A N 1
ATOM 1580 C CA . VAL A 1 213 ? -0.725 -1.327 -4.887 1.00 94.31 213 VAL A CA 1
ATOM 1581 C C . VAL A 1 213 ? -1.304 -0.805 -6.195 1.00 94.31 213 VAL A C 1
ATOM 1583 O O . VAL A 1 213 ? -0.708 -1.004 -7.250 1.00 94.31 213 VAL A O 1
ATOM 1586 N N . THR A 1 214 ? -2.429 -0.090 -6.136 1.00 94.94 214 THR A N 1
ATOM 1587 C CA . THR A 1 214 ? -3.018 0.541 -7.323 1.00 94.94 214 THR A CA 1
ATOM 1588 C C . THR A 1 214 ? -2.064 1.568 -7.928 1.00 94.94 214 THR A C 1
ATOM 1590 O O . THR A 1 214 ? -1.829 1.540 -9.132 1.00 94.94 214 THR A O 1
ATOM 1593 N N . ILE A 1 215 ? -1.466 2.439 -7.109 1.00 92.19 215 ILE A N 1
ATOM 1594 C CA . ILE A 1 215 ? -0.493 3.428 -7.593 1.00 92.19 215 ILE A CA 1
ATOM 1595 C C . ILE A 1 215 ? 0.732 2.734 -8.189 1.00 92.19 215 ILE A C 1
ATOM 1597 O O . ILE A 1 215 ? 1.117 3.070 -9.303 1.00 92.19 215 ILE A O 1
ATOM 1601 N N . MET A 1 216 ? 1.285 1.718 -7.517 1.00 90.81 216 MET A N 1
ATOM 1602 C CA . MET A 1 216 ? 2.406 0.933 -8.050 1.00 90.81 216 MET A CA 1
ATOM 1603 C C . MET A 1 216 ? 2.077 0.288 -9.399 1.00 90.81 216 MET A C 1
ATOM 1605 O O . MET A 1 216 ? 2.897 0.330 -10.310 1.00 90.81 216 MET A O 1
ATOM 1609 N N . ALA A 1 217 ? 0.875 -0.272 -9.552 1.00 94.75 217 ALA A N 1
ATOM 1610 C CA . ALA A 1 217 ? 0.426 -0.854 -10.812 1.00 94.75 217 ALA A CA 1
ATOM 1611 C C . ALA A 1 217 ? 0.421 0.182 -11.948 1.00 94.75 217 ALA A C 1
ATOM 1613 O O . ALA A 1 217 ? 0.909 -0.103 -13.039 1.00 94.75 217 ALA A O 1
ATOM 1614 N N . PHE A 1 218 ? -0.075 1.396 -11.695 1.00 93.81 218 PHE A N 1
ATOM 1615 C CA . PHE A 1 218 ? -0.039 2.473 -12.687 1.00 93.81 218 PHE A CA 1
ATOM 1616 C C . PHE A 1 218 ? 1.381 2.966 -12.969 1.00 93.81 218 PHE A C 1
ATOM 1618 O O . PHE A 1 218 ? 1.709 3.185 -14.132 1.00 93.81 218 PHE A O 1
ATOM 1625 N N . THR A 1 219 ? 2.228 3.099 -11.946 1.00 90.81 219 THR A N 1
ATOM 1626 C CA . THR A 1 219 ? 3.633 3.496 -12.110 1.00 90.81 219 THR A CA 1
ATOM 1627 C C . THR A 1 219 ? 4.391 2.491 -12.974 1.00 90.81 219 THR A C 1
ATOM 1629 O O . THR A 1 219 ? 4.943 2.880 -13.997 1.00 90.81 219 THR A O 1
ATOM 1632 N N . PHE A 1 220 ? 4.332 1.196 -12.654 1.00 91.19 220 PHE A N 1
ATOM 1633 C CA . PHE A 1 220 ? 4.978 0.159 -13.467 1.00 91.19 220 PHE A CA 1
ATOM 1634 C C . PHE A 1 220 ? 4.373 0.057 -14.871 1.00 91.19 220 PHE A C 1
ATOM 1636 O O . PHE A 1 220 ? 5.089 -0.190 -15.837 1.00 91.19 220 PHE A O 1
ATOM 1643 N N . GLY A 1 221 ? 3.065 0.287 -15.015 1.00 92.69 221 GLY A N 1
ATOM 1644 C CA . GLY A 1 221 ? 2.418 0.356 -16.324 1.00 92.69 221 GLY A CA 1
ATOM 1645 C C . GLY A 1 221 ? 2.943 1.518 -17.170 1.00 92.69 221 GLY A C 1
ATOM 1646 O O . GLY A 1 221 ? 3.244 1.330 -18.346 1.00 92.69 221 GLY A O 1
ATOM 1647 N N . ALA A 1 222 ? 3.096 2.701 -16.573 1.00 91.69 222 ALA A N 1
ATOM 1648 C CA . ALA A 1 222 ? 3.652 3.874 -17.240 1.00 91.69 222 ALA A CA 1
ATOM 1649 C C . ALA A 1 222 ? 5.125 3.667 -17.620 1.00 91.69 222 ALA A C 1
ATOM 1651 O O . ALA A 1 222 ? 5.497 3.955 -18.754 1.00 91.69 222 ALA A O 1
ATOM 1652 N N . GLU A 1 223 ? 5.939 3.109 -16.721 1.00 89.44 223 GLU A N 1
ATOM 1653 C CA . GLU A 1 223 ? 7.341 2.758 -16.989 1.00 89.44 223 GLU A CA 1
ATOM 1654 C C . GLU A 1 223 ? 7.464 1.730 -18.123 1.00 89.44 223 GLU A C 1
ATOM 1656 O O . GLU A 1 223 ? 8.304 1.876 -19.011 1.00 89.44 223 GLU A O 1
ATOM 1661 N N . ALA A 1 224 ? 6.583 0.724 -18.162 1.00 91.06 224 ALA A N 1
ATOM 1662 C CA . ALA A 1 224 ? 6.544 -0.237 -19.259 1.00 91.06 224 ALA A CA 1
ATOM 1663 C C . ALA A 1 224 ? 6.251 0.453 -20.600 1.00 91.06 224 ALA A C 1
ATOM 1665 O O . ALA A 1 224 ? 6.936 0.180 -21.582 1.00 91.06 224 ALA A O 1
ATOM 1666 N N . ILE A 1 225 ? 5.292 1.381 -20.658 1.00 92.12 225 ILE A N 1
ATOM 1667 C CA . ILE A 1 225 ? 5.013 2.150 -21.882 1.00 92.12 225 ILE A CA 1
ATOM 1668 C C . ILE A 1 225 ? 6.202 3.037 -22.263 1.00 92.12 225 ILE A C 1
ATOM 1670 O O . ILE A 1 225 ? 6.600 3.048 -23.425 1.00 92.12 225 ILE A O 1
ATOM 1674 N N . GLN A 1 226 ? 6.814 3.724 -21.296 1.00 89.38 226 GLN A N 1
ATOM 1675 C CA . GLN A 1 226 ? 8.003 4.549 -21.534 1.00 89.38 226 GLN A CA 1
ATOM 1676 C C . GLN A 1 226 ? 9.178 3.729 -22.076 1.00 89.38 226 GLN A C 1
ATOM 1678 O O . GLN A 1 226 ? 9.917 4.227 -22.916 1.00 89.38 226 GLN A O 1
ATOM 1683 N N . SER A 1 227 ? 9.316 2.458 -21.683 1.00 87.50 227 SER A N 1
ATOM 1684 C CA . SER A 1 227 ? 10.386 1.586 -22.191 1.00 87.50 227 SER A CA 1
ATOM 1685 C C . SER A 1 227 ? 10.287 1.256 -23.689 1.00 87.50 227 SER A C 1
ATOM 1687 O O . SER A 1 227 ? 11.264 0.786 -24.266 1.00 87.50 227 SER A O 1
ATOM 1689 N N . LEU A 1 228 ? 9.143 1.516 -24.338 1.00 89.88 228 LEU A N 1
ATOM 1690 C CA . LEU A 1 228 ? 9.007 1.393 -25.796 1.00 89.88 228 LEU A CA 1
ATOM 1691 C C . LEU A 1 228 ? 9.656 2.565 -26.543 1.00 89.88 228 LEU A C 1
ATOM 1693 O O . LEU A 1 228 ? 9.931 2.453 -27.738 1.00 89.88 228 LEU A O 1
ATOM 1697 N N . GLN A 1 229 ? 9.896 3.682 -25.856 1.00 87.56 229 GLN A N 1
ATOM 1698 C CA . GLN A 1 229 ? 10.589 4.837 -26.401 1.00 87.56 229 GLN A CA 1
ATOM 1699 C C . GLN A 1 229 ? 12.084 4.721 -26.093 1.00 87.56 229 GLN A C 1
ATOM 1701 O O . GLN A 1 229 ? 12.503 4.754 -24.938 1.00 87.56 229 GLN A O 1
ATOM 1706 N N . THR A 1 230 ? 12.903 4.615 -27.135 1.00 80.25 230 THR A N 1
ATOM 1707 C CA . THR A 1 230 ? 14.364 4.586 -27.022 1.00 80.25 230 THR A CA 1
ATOM 1708 C C . THR A 1 230 ? 14.964 5.820 -27.686 1.00 80.25 230 THR A C 1
ATOM 1710 O O . THR A 1 230 ? 14.472 6.302 -28.707 1.00 80.25 230 THR A O 1
ATOM 1713 N N . PHE A 1 231 ? 16.032 6.352 -27.095 1.00 74.56 231 PHE A N 1
ATOM 1714 C CA . PHE A 1 231 ? 16.787 7.472 -27.652 1.00 74.56 231 PHE A CA 1
ATOM 1715 C C . PHE A 1 231 ? 18.104 6.940 -28.208 1.00 74.56 231 PHE A C 1
ATOM 1717 O O . PHE A 1 231 ? 18.887 6.333 -27.475 1.00 74.56 231 PHE A O 1
ATOM 1724 N N . SER A 1 232 ? 18.356 7.150 -29.500 1.00 67.44 232 SER A N 1
ATOM 1725 C CA . SER A 1 232 ? 19.646 6.800 -30.099 1.00 67.44 232 SER A CA 1
ATOM 1726 C C . SER A 1 232 ? 20.753 7.674 -29.503 1.00 67.44 232 SER A C 1
ATOM 1728 O O . SER A 1 232 ? 20.579 8.892 -29.400 1.00 67.44 232 SER A O 1
ATOM 1730 N N . GLN A 1 233 ? 21.903 7.085 -29.155 1.00 63.69 233 GLN A N 1
ATOM 1731 C CA . GLN A 1 233 ? 23.081 7.885 -28.812 1.00 63.69 233 GLN A CA 1
ATOM 1732 C C . GLN A 1 233 ? 23.546 8.663 -30.054 1.00 63.69 233 GLN A C 1
ATOM 1734 O O . GLN A 1 233 ? 23.571 8.082 -31.144 1.00 63.69 233 GLN A O 1
ATOM 1739 N N . PRO A 1 234 ? 23.887 9.958 -29.924 1.00 63.09 234 PRO A N 1
ATOM 1740 C CA . PRO A 1 234 ? 24.421 10.713 -31.047 1.00 63.09 234 PRO A CA 1
ATOM 1741 C C . PRO A 1 234 ? 25.720 10.044 -31.535 1.00 63.09 234 PRO A C 1
ATOM 1743 O O . PRO A 1 234 ? 26.518 9.589 -30.710 1.00 63.09 234 PRO A O 1
A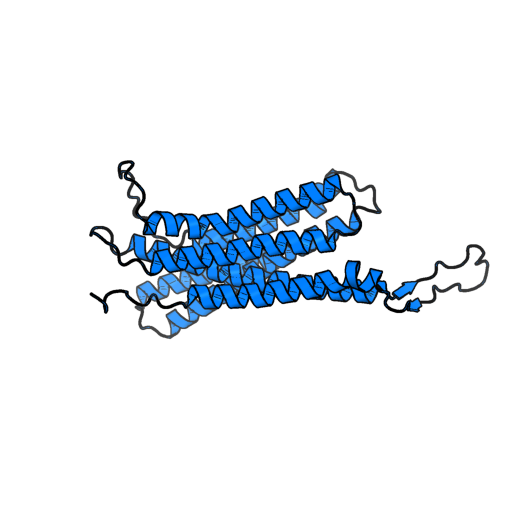TOM 1746 N N . PRO A 1 235 ? 25.937 9.928 -32.857 1.00 61.81 235 PRO A N 1
ATOM 1747 C CA . PRO A 1 235 ? 27.130 9.285 -33.397 1.00 61.81 235 PRO A CA 1
ATOM 1748 C C . PRO A 1 235 ? 28.416 9.977 -32.912 1.00 61.81 235 PRO A C 1
ATOM 1750 O O . PRO A 1 235 ? 28.473 11.190 -32.764 1.00 61.81 235 PRO A O 1
ATOM 1753 N N . VAL A 1 236 ? 29.486 9.209 -32.692 1.00 63.22 236 VAL A N 1
ATOM 1754 C CA . VAL A 1 236 ? 30.751 9.676 -32.073 1.00 63.22 236 VAL A CA 1
ATOM 1755 C C . VAL A 1 236 ? 31.506 10.765 -32.865 1.00 63.22 236 VAL A C 1
ATOM 1757 O O . VAL A 1 236 ? 32.418 11.382 -32.326 1.00 63.22 236 VAL A O 1
ATOM 1760 N N . ASN A 1 237 ? 31.117 11.039 -34.117 1.00 63.34 237 ASN A N 1
ATOM 1761 C CA .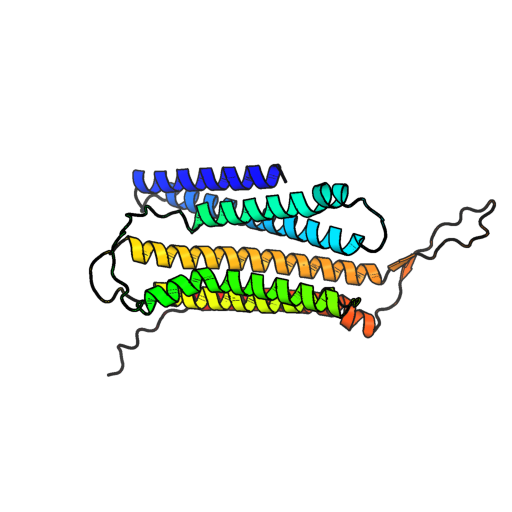 ASN A 1 237 ? 31.780 11.983 -35.031 1.00 63.34 237 ASN A CA 1
ATOM 1762 C C . ASN A 1 237 ? 31.009 13.304 -35.227 1.00 63.34 237 ASN A C 1
ATOM 1764 O O . ASN A 1 237 ? 31.032 13.887 -36.309 1.00 63.34 237 ASN A O 1
ATOM 1768 N N . CYS A 1 238 ? 30.330 13.795 -34.193 1.00 61.97 238 CYS A N 1
ATOM 1769 C CA . CYS A 1 238 ? 29.640 15.086 -34.230 1.00 61.97 238 CYS A CA 1
ATOM 1770 C C . CYS A 1 238 ? 30.624 16.248 -34.029 1.00 61.97 238 CYS A C 1
ATOM 1772 O O . CYS A 1 238 ? 30.675 16.867 -32.969 1.00 61.97 238 CYS A O 1
ATOM 1774 N N . LYS A 1 239 ? 31.440 16.521 -35.051 1.00 49.03 239 LYS A N 1
ATOM 1775 C CA . LYS A 1 239 ? 32.208 17.764 -35.174 1.00 49.03 239 LYS A CA 1
ATOM 1776 C C . LYS A 1 239 ? 31.403 18.691 -36.089 1.00 49.03 239 LYS A C 1
ATOM 1778 O O . LYS A 1 239 ? 31.146 18.335 -37.233 1.00 49.03 239 LYS A O 1
ATOM 1783 N N . ASP A 1 240 ? 30.955 19.822 -35.552 1.00 57.59 240 ASP A N 1
ATOM 1784 C CA . ASP A 1 240 ? 30.313 20.928 -36.285 1.00 57.59 240 ASP A CA 1
ATOM 1785 C C . ASP A 1 240 ? 28.881 20.696 -36.830 1.00 57.59 240 ASP A C 1
ATOM 1787 O O . ASP A 1 240 ? 28.410 21.462 -37.669 1.00 57.59 240 ASP A O 1
ATOM 1791 N N . ILE A 1 241 ? 28.142 19.694 -36.326 1.00 63.41 241 ILE A N 1
ATOM 1792 C CA . ILE A 1 241 ? 26.717 19.468 -36.651 1.00 63.41 241 ILE A CA 1
ATOM 1793 C C . ILE A 1 241 ? 25.927 19.219 -35.354 1.00 63.41 241 ILE A C 1
ATOM 1795 O O . ILE A 1 241 ? 26.369 18.437 -34.510 1.00 63.41 241 ILE A O 1
ATOM 1799 N N . GLU A 1 242 ? 24.761 19.860 -35.187 1.00 59.28 242 GLU A N 1
ATOM 1800 C CA . GLU A 1 242 ? 23.833 19.612 -34.070 1.00 59.28 242 GLU A CA 1
ATOM 1801 C C . GLU A 1 242 ? 23.268 18.181 -34.133 1.00 59.28 242 GLU A C 1
ATOM 1803 O O . GLU A 1 242 ? 22.223 17.905 -34.723 1.00 59.28 242 GLU A O 1
ATOM 1808 N N . CYS A 1 243 ? 23.980 17.235 -33.525 1.00 62.84 243 CYS A N 1
ATOM 1809 C CA . CYS A 1 243 ? 23.525 15.861 -33.377 1.00 62.84 243 CYS A CA 1
ATOM 1810 C C . CYS A 1 243 ? 22.549 15.743 -32.206 1.00 62.84 243 CYS A C 1
ATOM 1812 O O . CYS A 1 243 ? 22.948 15.497 -31.068 1.00 62.84 243 CYS A O 1
ATOM 1814 N N . ASN A 1 244 ? 21.260 15.886 -32.491 1.00 66.81 244 ASN A N 1
ATOM 1815 C CA . ASN A 1 244 ? 20.211 15.623 -31.513 1.00 66.81 244 ASN A CA 1
ATOM 1816 C C . ASN A 1 244 ? 19.863 14.128 -31.480 1.00 66.81 244 ASN A C 1
ATOM 1818 O O . ASN A 1 244 ? 19.826 13.458 -32.514 1.00 66.81 244 ASN A O 1
ATOM 1822 N N . SER A 1 245 ? 19.593 13.594 -30.288 1.00 68.62 245 SER A N 1
ATOM 1823 C CA . SER A 1 245 ? 19.067 12.239 -30.132 1.00 68.62 245 SER A CA 1
ATOM 1824 C C . SER A 1 245 ? 17.649 12.170 -30.699 1.00 68.62 245 SER A C 1
ATOM 1826 O O . SER A 1 245 ? 16.762 12.927 -30.304 1.00 68.62 245 SER A O 1
ATOM 1828 N N . ILE A 1 246 ? 17.422 11.257 -31.641 1.00 68.56 246 ILE A N 1
ATOM 1829 C CA . ILE A 1 246 ? 16.100 11.053 -32.232 1.00 68.56 246 ILE A CA 1
ATOM 1830 C C . ILE A 1 246 ? 15.389 9.987 -31.397 1.00 68.56 246 ILE A C 1
ATOM 1832 O O . ILE A 1 246 ? 15.937 8.911 -31.146 1.00 68.56 246 ILE A O 1
ATOM 1836 N N . ALA A 1 247 ? 14.178 10.293 -30.931 1.00 75.62 247 ALA A N 1
ATOM 1837 C CA . ALA A 1 247 ? 13.338 9.303 -30.272 1.00 75.62 247 ALA A CA 1
ATOM 1838 C C . ALA A 1 247 ? 12.810 8.309 -31.313 1.00 75.62 247 ALA A C 1
ATOM 1840 O O . ALA A 1 247 ? 12.172 8.706 -32.289 1.00 75.62 247 ALA A O 1
ATOM 1841 N N . SER A 1 248 ? 13.034 7.020 -31.082 1.00 80.06 248 SER A N 1
ATOM 1842 C CA . SER A 1 248 ? 12.428 5.941 -31.858 1.00 80.06 248 SER A CA 1
ATOM 1843 C C . SER A 1 248 ? 11.486 5.133 -30.975 1.00 80.06 248 SER A C 1
ATOM 1845 O O . SER A 1 248 ? 11.797 4.845 -29.819 1.00 80.06 248 SER A O 1
ATOM 1847 N N . VAL A 1 249 ? 10.317 4.783 -31.509 1.00 84.50 249 VAL A N 1
ATOM 1848 C CA . VAL A 1 249 ? 9.341 3.942 -30.810 1.00 84.50 249 VAL A CA 1
ATOM 1849 C C . VAL A 1 249 ? 9.472 2.527 -31.345 1.00 84.50 249 VAL A C 1
ATOM 1851 O O . VAL A 1 249 ? 9.257 2.282 -32.532 1.00 84.50 249 VAL A O 1
ATOM 1854 N N . THR A 1 250 ? 9.820 1.593 -30.468 1.00 84.94 250 THR A N 1
ATOM 1855 C CA . THR A 1 250 ? 9.837 0.168 -30.801 1.00 84.94 250 THR A CA 1
ATOM 1856 C C . THR A 1 250 ? 8.446 -0.411 -30.557 1.00 84.94 250 THR A C 1
ATOM 1858 O O . THR A 1 250 ? 7.801 -0.095 -29.558 1.00 84.94 250 THR A O 1
ATOM 1861 N N . GLY A 1 251 ? 7.953 -1.250 -31.471 1.00 86.44 251 GLY A N 1
ATOM 1862 C CA . GLY A 1 251 ? 6.672 -1.934 -31.285 1.00 86.44 251 GLY A CA 1
ATOM 1863 C C . GLY A 1 251 ? 6.697 -2.891 -30.080 1.00 86.44 251 GLY A C 1
ATOM 1864 O O . GLY A 1 251 ? 7.750 -3.453 -29.769 1.00 86.44 251 GLY A O 1
ATOM 1865 N N . PRO A 1 252 ? 5.557 -3.112 -29.398 1.00 91.06 252 PRO A N 1
ATOM 1866 C CA . PRO A 1 252 ? 5.495 -4.007 -28.248 1.00 91.06 252 PRO A CA 1
ATOM 1867 C C . PRO A 1 252 ? 5.781 -5.457 -28.661 1.00 91.06 252 PRO A C 1
ATOM 1869 O O . PRO A 1 252 ? 5.085 -6.027 -29.501 1.00 91.06 252 PRO A O 1
ATOM 1872 N N . SER A 1 253 ? 6.791 -6.068 -28.040 1.00 93.19 253 SER A N 1
ATOM 1873 C CA . SER A 1 253 ? 7.118 -7.487 -28.211 1.00 93.19 253 SER A CA 1
ATOM 1874 C C . SER A 1 253 ? 6.412 -8.363 -27.168 1.00 93.19 253 SER A C 1
ATOM 1876 O O . SER A 1 253 ? 5.938 -7.878 -26.137 1.00 93.19 253 SER A O 1
ATOM 1878 N N . LEU A 1 254 ? 6.368 -9.681 -27.399 1.00 92.44 254 LEU A N 1
ATOM 1879 C CA . LEU A 1 254 ? 5.870 -10.636 -26.397 1.00 92.44 254 LEU A CA 1
ATOM 1880 C C . LEU A 1 254 ? 6.701 -10.599 -25.109 1.00 92.44 254 LEU A C 1
ATOM 1882 O O . LEU A 1 254 ? 6.138 -10.639 -24.018 1.00 92.44 254 LEU A O 1
ATOM 1886 N N . GLN A 1 255 ? 8.023 -10.464 -25.232 1.00 90.94 255 GLN A N 1
ATOM 1887 C CA . GLN A 1 255 ? 8.912 -10.330 -24.082 1.00 90.94 255 GLN A CA 1
ATOM 1888 C C . GLN A 1 255 ? 8.582 -9.071 -23.273 1.00 90.94 255 GLN A C 1
ATOM 1890 O O . GLN A 1 255 ? 8.391 -9.152 -22.063 1.00 90.94 255 GLN A O 1
ATOM 1895 N N . TRP A 1 256 ? 8.415 -7.924 -23.939 1.00 91.69 256 TRP A N 1
ATOM 1896 C CA . TRP A 1 256 ? 7.996 -6.680 -23.291 1.00 91.69 256 TRP A CA 1
ATOM 1897 C C . TRP A 1 256 ? 6.657 -6.843 -22.559 1.00 91.69 256 TRP A C 1
ATOM 1899 O O . TRP A 1 256 ? 6.503 -6.421 -21.408 1.00 91.69 256 TRP A O 1
ATOM 1909 N N . LEU A 1 257 ? 5.697 -7.507 -23.208 1.00 93.69 257 LEU A N 1
ATOM 1910 C CA . LEU A 1 257 ? 4.371 -7.724 -22.646 1.00 93.69 257 LEU A CA 1
ATOM 1911 C C . LEU A 1 257 ? 4.430 -8.559 -21.364 1.00 93.69 257 LEU A C 1
ATOM 1913 O O . LEU A 1 257 ? 3.726 -8.233 -20.415 1.00 93.69 257 LEU A O 1
ATOM 1917 N N . VAL A 1 258 ? 5.264 -9.598 -21.312 1.00 93.62 258 VAL A N 1
ATOM 1918 C CA . VAL A 1 258 ? 5.373 -10.494 -20.149 1.00 93.62 258 VAL A CA 1
ATOM 1919 C C . VAL A 1 258 ? 6.270 -9.918 -19.054 1.00 93.62 258 VAL A C 1
ATOM 1921 O O . VAL A 1 258 ? 5.919 -9.978 -17.879 1.00 93.62 258 VAL A O 1
ATOM 1924 N N . GLU A 1 259 ? 7.421 -9.353 -19.401 1.00 90.88 259 GLU A N 1
ATOM 1925 C CA . GLU A 1 259 ? 8.422 -8.933 -18.414 1.00 90.88 259 GLU A CA 1
ATOM 1926 C C . GLU A 1 259 ? 8.142 -7.546 -17.835 1.00 90.88 259 GLU A C 1
ATOM 1928 O O . GLU A 1 259 ? 8.418 -7.313 -16.659 1.00 90.88 259 GLU A O 1
ATOM 1933 N N . LYS A 1 260 ? 7.592 -6.624 -18.637 1.00 90.06 260 LYS A N 1
ATOM 1934 C CA . LYS A 1 260 ? 7.412 -5.218 -18.244 1.00 90.06 260 LYS A CA 1
ATOM 1935 C C . LYS A 1 260 ? 5.946 -4.865 -18.004 1.00 90.06 260 LYS A C 1
ATOM 1937 O O . LYS A 1 260 ? 5.625 -4.262 -16.984 1.00 90.06 260 LYS A O 1
ATOM 1942 N N . PHE A 1 261 ? 5.036 -5.269 -18.893 1.00 94.00 261 PHE A N 1
ATOM 1943 C CA . PHE A 1 261 ? 3.641 -4.807 -18.837 1.00 94.00 261 PHE A CA 1
ATOM 1944 C C . PHE A 1 261 ? 2.694 -5.697 -18.012 1.00 94.00 261 PHE A C 1
ATOM 1946 O O . PHE A 1 261 ? 1.850 -5.191 -17.269 1.00 94.00 261 PHE A O 1
ATOM 1953 N N . ALA A 1 262 ? 2.813 -7.023 -18.107 1.00 96.06 262 ALA A N 1
ATOM 1954 C CA . ALA A 1 262 ? 1.961 -7.966 -17.382 1.00 96.06 262 ALA A CA 1
ATOM 1955 C C . ALA A 1 262 ? 2.009 -7.797 -15.850 1.00 96.06 262 ALA A C 1
ATOM 1957 O O . ALA A 1 262 ? 0.932 -7.814 -15.245 1.00 96.06 262 ALA A O 1
ATOM 1958 N N . PRO A 1 263 ? 3.172 -7.554 -15.206 1.00 95.06 263 PRO A N 1
ATOM 1959 C CA . PRO A 1 263 ? 3.236 -7.321 -13.763 1.00 95.06 263 PRO A CA 1
ATOM 1960 C C . PRO A 1 263 ? 2.319 -6.193 -13.290 1.00 95.06 263 PRO A C 1
ATOM 1962 O O . PRO A 1 263 ? 1.600 -6.351 -12.306 1.00 95.06 263 PRO A O 1
ATOM 1965 N N . ALA A 1 264 ? 2.284 -5.078 -14.027 1.00 95.56 264 ALA A N 1
ATOM 1966 C CA . ALA A 1 264 ? 1.431 -3.935 -13.721 1.00 95.56 264 ALA A CA 1
ATOM 1967 C C . ALA A 1 264 ? -0.057 -4.317 -13.732 1.00 95.56 264 ALA A C 1
ATOM 1969 O O . ALA A 1 264 ? -0.796 -4.009 -12.795 1.00 95.56 264 ALA A O 1
ATOM 1970 N N . LYS A 1 265 ? -0.501 -5.065 -14.752 1.00 96.31 265 LYS A N 1
ATOM 1971 C CA . LYS A 1 265 ? -1.888 -5.554 -14.824 1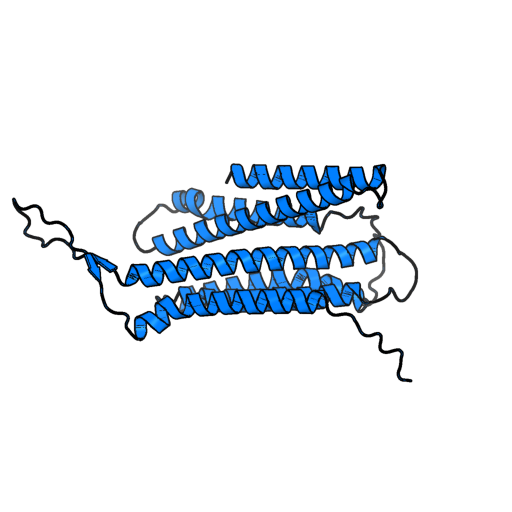.00 96.31 265 LYS A CA 1
ATOM 1972 C C . LYS A 1 265 ? -2.225 -6.513 -13.688 1.00 96.31 265 LYS A C 1
ATOM 1974 O O . LYS A 1 265 ? -3.316 -6.433 -13.125 1.00 96.31 265 LYS A O 1
ATOM 1979 N N . ILE A 1 266 ? -1.304 -7.411 -13.352 1.00 97.69 266 ILE A N 1
ATOM 1980 C CA . ILE A 1 266 ? -1.513 -8.395 -12.287 1.00 97.69 266 ILE A CA 1
ATOM 1981 C C . ILE A 1 266 ? -1.587 -7.700 -10.926 1.00 97.69 266 ILE A C 1
ATOM 1983 O O . ILE A 1 266 ? -2.476 -8.020 -10.144 1.00 97.69 266 ILE A O 1
ATOM 1987 N N . LEU A 1 267 ? -0.738 -6.705 -10.652 1.00 96.81 267 LEU A N 1
ATOM 1988 C CA . LEU A 1 267 ? -0.832 -5.894 -9.431 1.00 96.81 267 LEU A CA 1
ATOM 1989 C C . LEU A 1 267 ? -2.183 -5.188 -9.318 1.00 96.81 267 LEU A C 1
ATOM 1991 O O . LEU A 1 267 ? -2.793 -5.200 -8.248 1.00 96.81 267 LEU A O 1
ATOM 1995 N N . LEU A 1 268 ? -2.687 -4.625 -10.420 1.00 96.38 268 LEU A N 1
ATOM 1996 C CA . LEU A 1 268 ? -4.009 -4.003 -10.437 1.00 96.38 268 LEU A CA 1
ATOM 1997 C C . LEU A 1 268 ? -5.110 -5.024 -10.112 1.00 96.38 268 LEU A C 1
ATOM 1999 O O . LEU A 1 268 ? -5.983 -4.748 -9.289 1.00 96.38 268 LEU A O 1
ATOM 2003 N N . ALA A 1 269 ? -5.039 -6.225 -10.693 1.00 97.62 269 ALA A N 1
ATOM 2004 C CA . ALA A 1 269 ? -5.970 -7.310 -10.388 1.00 97.62 269 ALA A CA 1
ATOM 2005 C C . ALA A 1 269 ? -5.885 -7.748 -8.915 1.00 97.62 269 ALA A C 1
ATOM 2007 O O . ALA A 1 269 ? -6.919 -7.890 -8.263 1.00 97.62 269 ALA A O 1
ATOM 2008 N N . ILE A 1 270 ? -4.674 -7.897 -8.363 1.00 97.38 270 ILE A N 1
ATOM 2009 C CA . ILE A 1 270 ? -4.454 -8.225 -6.946 1.00 97.38 270 ILE A CA 1
ATOM 2010 C C . ILE A 1 270 ? -5.056 -7.146 -6.040 1.00 97.38 270 ILE A C 1
ATOM 2012 O O . ILE A 1 270 ? -5.702 -7.484 -5.049 1.00 97.38 270 ILE A O 1
ATOM 2016 N N . SER A 1 271 ? -4.894 -5.864 -6.379 1.00 95.88 271 SER A N 1
ATOM 2017 C CA . SER A 1 271 ? -5.498 -4.755 -5.632 1.00 95.88 271 SER A CA 1
ATOM 2018 C C . SER A 1 271 ? -7.023 -4.871 -5.604 1.00 95.88 271 SER A C 1
ATOM 2020 O O . SER A 1 271 ? -7.624 -4.901 -4.529 1.00 95.88 271 SER A O 1
ATOM 2022 N N . ILE A 1 272 ? -7.654 -5.028 -6.772 1.00 96.00 272 ILE A N 1
ATOM 2023 C CA . ILE A 1 272 ? -9.115 -5.135 -6.897 1.00 96.00 272 ILE A CA 1
ATOM 2024 C C . ILE A 1 272 ? -9.642 -6.343 -6.115 1.00 96.00 272 ILE A C 1
ATOM 2026 O O . ILE A 1 272 ? -10.555 -6.202 -5.298 1.00 96.00 272 ILE A O 1
ATOM 2030 N N . ILE A 1 273 ? -9.047 -7.521 -6.323 1.00 96.44 273 ILE A N 1
ATOM 2031 C CA . ILE A 1 273 ? -9.446 -8.761 -5.646 1.00 96.44 273 ILE A CA 1
ATOM 2032 C C . ILE A 1 273 ? -9.225 -8.639 -4.134 1.00 96.44 273 ILE A C 1
ATOM 2034 O O . ILE A 1 273 ? -10.104 -8.998 -3.352 1.00 96.44 273 ILE A O 1
ATOM 2038 N N . GLY A 1 274 ? -8.084 -8.101 -3.703 1.00 94.25 274 GLY A N 1
ATOM 2039 C CA . GLY A 1 274 ? -7.751 -7.920 -2.292 1.00 94.25 274 GLY A CA 1
ATOM 2040 C C . GLY A 1 274 ? -8.712 -6.975 -1.572 1.00 94.25 274 GLY A C 1
ATOM 2041 O O . GLY A 1 274 ? -9.203 -7.297 -0.487 1.00 94.25 274 GLY A O 1
ATOM 2042 N N . ILE A 1 275 ? -9.052 -5.841 -2.188 1.00 93.31 275 ILE A N 1
ATOM 2043 C CA . ILE A 1 275 ? -10.039 -4.895 -1.649 1.00 93.31 275 ILE A CA 1
ATOM 2044 C C . ILE A 1 275 ? -11.422 -5.551 -1.588 1.00 93.31 275 ILE A C 1
ATOM 2046 O O . ILE A 1 275 ? -12.086 -5.496 -0.554 1.00 93.31 275 ILE A O 1
ATOM 2050 N N . TYR A 1 276 ? -11.848 -6.217 -2.662 1.00 94.69 276 TYR A N 1
ATOM 2051 C CA . TYR A 1 276 ? -13.136 -6.906 -2.694 1.00 94.69 276 TYR A CA 1
ATOM 2052 C C . TYR A 1 276 ? -13.241 -7.946 -1.570 1.00 94.69 276 TYR A C 1
ATOM 2054 O O . TYR A 1 276 ? -14.156 -7.887 -0.749 1.00 94.69 276 TYR A O 1
ATOM 2062 N N . LEU A 1 277 ? -12.259 -8.846 -1.463 1.00 94.62 277 LEU A N 1
ATOM 2063 C CA . LEU A 1 277 ? -12.262 -9.912 -0.462 1.00 94.62 277 LEU A CA 1
ATOM 2064 C C . LEU A 1 277 ? -12.184 -9.380 0.969 1.00 94.62 277 LEU A C 1
ATOM 2066 O O . LEU A 1 277 ? -12.857 -9.922 1.845 1.00 94.62 277 LEU A O 1
ATOM 2070 N N . THR A 1 278 ? -11.416 -8.320 1.227 1.00 91.94 278 THR A N 1
ATOM 2071 C CA . THR A 1 278 ? -11.356 -7.702 2.564 1.00 91.94 278 THR A CA 1
ATOM 2072 C C . THR A 1 278 ? -12.685 -7.046 2.942 1.00 91.94 278 THR A C 1
ATOM 2074 O O . THR A 1 278 ? -13.166 -7.250 4.059 1.00 91.94 278 THR A O 1
ATOM 2077 N N . ILE A 1 279 ? -13.343 -6.335 2.018 1.00 90.00 279 ILE A N 1
ATOM 2078 C CA . ILE A 1 279 ? -14.676 -5.752 2.240 1.00 90.00 279 ILE A CA 1
ATOM 2079 C C . ILE A 1 279 ? -15.708 -6.851 2.497 1.00 90.00 279 ILE A C 1
ATOM 2081 O O . ILE A 1 279 ? -16.459 -6.764 3.473 1.00 90.00 279 ILE A O 1
ATOM 2085 N N . THR A 1 280 ? -15.740 -7.900 1.676 1.00 90.75 280 THR A N 1
ATOM 2086 C CA . THR A 1 280 ? -16.667 -9.021 1.868 1.00 90.75 280 THR A CA 1
ATOM 2087 C C . THR A 1 280 ? -16.401 -9.726 3.195 1.00 90.75 280 THR A C 1
ATOM 2089 O O . THR A 1 280 ? -17.330 -9.943 3.968 1.00 90.75 280 THR A O 1
ATOM 2092 N N . ALA A 1 281 ? -15.143 -10.040 3.515 1.00 88.38 281 ALA A N 1
ATOM 2093 C CA . ALA A 1 281 ? -14.776 -10.707 4.764 1.00 88.38 281 ALA A CA 1
ATOM 2094 C C . ALA A 1 281 ? -15.162 -9.892 6.003 1.00 88.38 281 ALA A C 1
ATOM 2096 O O . ALA A 1 281 ? -15.606 -10.469 6.995 1.00 88.38 281 ALA A O 1
ATOM 2097 N N . ARG A 1 282 ? -15.028 -8.564 5.940 1.00 84.88 282 ARG A N 1
ATOM 2098 C CA . ARG A 1 282 ? -15.370 -7.644 7.031 1.00 84.88 282 ARG A CA 1
ATOM 2099 C C . ARG A 1 282 ? -16.873 -7.509 7.264 1.00 84.88 282 ARG A C 1
ATOM 2101 O O . ARG A 1 282 ? -17.275 -7.283 8.401 1.00 84.88 282 ARG A O 1
ATOM 2108 N N . ASN A 1 283 ? -17.675 -7.596 6.205 1.00 86.19 283 ASN A N 1
ATOM 2109 C CA . ASN A 1 283 ? -19.128 -7.410 6.267 1.00 86.19 283 ASN A CA 1
ATOM 2110 C C . ASN A 1 283 ? -19.910 -8.729 6.279 1.00 86.19 283 ASN A C 1
ATOM 2112 O O . ASN A 1 283 ? -21.136 -8.696 6.298 1.00 86.19 283 ASN A O 1
ATOM 2116 N N . LYS A 1 284 ? -19.236 -9.887 6.275 1.00 82.56 284 LYS A N 1
ATOM 2117 C CA . LYS A 1 284 ? -19.907 -11.176 6.457 1.00 82.56 284 LYS A CA 1
ATOM 2118 C C . LYS A 1 284 ? -20.656 -11.181 7.786 1.00 82.56 284 LYS A C 1
ATOM 2120 O O . LYS A 1 284 ? -20.038 -11.112 8.850 1.00 82.56 284 LYS A O 1
ATOM 2125 N N . GLU A 1 285 ? -21.973 -11.302 7.697 1.00 66.00 285 GLU A N 1
ATOM 2126 C CA . GLU A 1 285 ? -22.827 -11.593 8.836 1.00 66.00 285 GLU A CA 1
ATOM 2127 C C . GLU A 1 285 ? -22.594 -13.047 9.245 1.00 66.00 285 GLU A C 1
ATOM 2129 O O . GLU A 1 285 ? -22.718 -13.974 8.440 1.00 66.00 285 GLU A O 1
ATOM 2134 N N . THR A 1 286 ? -22.220 -13.275 10.501 1.00 57.00 286 THR A N 1
ATOM 2135 C CA . THR A 1 286 ? -22.242 -14.626 11.055 1.00 57.00 286 THR A CA 1
ATOM 2136 C C . THR A 1 286 ? -23.695 -15.035 11.208 1.00 57.00 286 THR A C 1
ATOM 2138 O O . THR A 1 286 ? -24.345 -14.649 12.181 1.00 57.00 286 THR A O 1
ATOM 2141 N N . ILE A 1 287 ? -24.204 -15.805 10.244 1.00 47.47 287 ILE A N 1
ATOM 2142 C CA . ILE A 1 287 ? -25.466 -16.524 10.392 1.00 47.47 287 ILE A CA 1
ATOM 2143 C C . ILE A 1 287 ? -25.318 -17.359 11.660 1.00 47.47 287 ILE A C 1
ATOM 2145 O O . ILE A 1 287 ? -24.523 -18.296 11.729 1.00 47.47 287 ILE A O 1
ATOM 2149 N N . SER A 1 288 ? -26.032 -16.947 12.699 1.00 40.75 288 SER A N 1
ATOM 2150 C CA . SER A 1 288 ? -26.129 -17.674 13.950 1.00 40.75 288 SER A CA 1
ATOM 2151 C C . SER A 1 288 ? -26.690 -19.056 13.628 1.00 40.75 288 SER A C 1
ATOM 2153 O O . SER A 1 288 ? -27.896 -19.199 13.430 1.00 40.75 288 SER A O 1
ATOM 2155 N N . VAL A 1 289 ? -25.828 -20.076 13.588 1.00 43.94 289 VAL A N 1
ATOM 2156 C CA . VAL A 1 289 ? -26.220 -21.491 13.599 1.00 43.94 289 VAL A CA 1
ATOM 2157 C C . VAL A 1 289 ? -26.844 -21.777 14.969 1.00 43.94 289 VAL A C 1
ATOM 2159 O O . VAL A 1 289 ? -26.218 -22.300 15.882 1.00 43.94 289 VAL A O 1
ATOM 2162 N N . LYS A 1 290 ? -28.075 -21.305 15.149 1.00 40.91 290 LYS A N 1
ATOM 2163 C CA . LYS A 1 290 ? -28.970 -21.590 16.278 1.00 40.91 290 LYS A CA 1
ATOM 2164 C C . LYS A 1 290 ? -30.426 -21.718 15.819 1.00 40.91 290 LYS A C 1
ATOM 2166 O O . LYS A 1 290 ? -31.339 -21.615 16.623 1.00 40.91 290 LYS A O 1
ATOM 2171 N N . ALA A 1 291 ? -30.630 -21.961 14.526 1.00 40.62 291 ALA A N 1
ATOM 2172 C CA . ALA A 1 291 ? -31.922 -22.288 13.937 1.00 40.62 291 ALA A CA 1
ATOM 2173 C C . ALA A 1 291 ? -31.810 -23.585 13.116 1.00 40.62 291 ALA A C 1
ATOM 2175 O O . ALA A 1 291 ? -32.156 -23.603 11.945 1.00 40.62 291 ALA A O 1
ATOM 2176 N N . ALA A 1 292 ? -31.226 -24.635 13.702 1.00 40.81 292 ALA A N 1
ATOM 2177 C CA . ALA A 1 292 ? -31.325 -26.019 13.220 1.00 40.81 292 ALA A CA 1
ATOM 2178 C C . ALA A 1 292 ? -30.699 -26.987 14.242 1.00 40.81 292 ALA A C 1
ATOM 2180 O O . ALA A 1 292 ? -29.633 -27.550 13.992 1.00 40.81 292 ALA A O 1
ATOM 2181 N N . LYS A 1 293 ? -31.322 -27.110 15.417 1.00 33.84 293 LYS A N 1
ATOM 2182 C CA . LYS A 1 293 ? -31.488 -28.347 16.203 1.00 33.84 293 LYS A CA 1
ATOM 2183 C C . LYS A 1 293 ? -32.115 -28.019 17.547 1.00 33.84 293 LYS A C 1
ATOM 2185 O O . LYS A 1 293 ? -31.570 -27.129 18.236 1.00 33.84 293 LYS A O 1
#

Organism: NCBI:txid449393

Sequence (293 aa):
MIGIAAGAIFSLVGQRLAIRSRHELGEGHKLSRAALRFANLGVVIGLIAGALFAIGNFLGAFNNFSGVKESLGMRLLNVYLPIILATGLVVYVLLQAFVFRQDADKEVNAPKQKLSAAQKALSLGYAVPILATAVAIIFGLAVYDVTRTDLQVWIWVIIIAIVASGVITGTIFSNQARAEKPAVQKAPGSRMALAVGAANLNFVLSIVFGSVVTIMAFTFGAEAIQSLQTFSQPPVNCKDIECNSIASVTGPSLQWLVEKFAPAKILLAISIIGIYLTITARNKETISVKAAK

Radius of gyration: 24.15 Å; chains: 1; bounding box: 64×49×73 Å

Foldseek 3Di:
DVVLLVQLVVLLVQLVVLVVVCVVVDVPDPVSVVSNVVSLVSNLVSLLVLVLVLVVLVVVVVVPPPDDPDDPVCCCVRRVVSNVVSVVSSVVSLCSNQPVPDPDPDPPDDPPDPQDLLRVLLVLLPVQLVVLLVVLVVVLVVCCVVPVDLLNLVSVLSSLLSNLVSLLSSLLSLLVSQQDDDDDDDDPPRSNSSSVSSNSSSVSVLSSSLSNLLVVLVVLQVVLQCVQWDWDDFDPPPDPDPRDTDIDGHDDDPCSCPRRHVSSVSSNVSSVVSSVSSVCSNPDDPPPPPPDD